Protein AF-A0A0L7KVG9-F1 (afdb_monomer_lite)

Radius of gyration: 21.79 Å; chains: 1; bounding box: 61×45×57 Å

Secondary structure (DSSP, 8-state):
-HHHHHHHHHHHHHHHHHHHHHHHHHHHHHHTTTEEEEEETTEEEEEE--HHHHHHHHHHT--THHHHHHHHHHHTT--S---S--------TTT-TT-HHHHHHHHHHHHHHHHHH-GGG-SHHHHTTSHHHHHHHHHHHHHHHHHHHHHHHHHHHHHHHHTSTT------HHHHHHHTBSSTTSBPHHHHHHHHHHHHHHHHHHHHHHHHHHHHHHTT-HHHHHHHHH-

pLDDT: mean 74.31, std 14.86, range [31.42, 96.31]

InterPro domains:
  IPR001128 Cytochrome P450 [PF00067] (85-231)
  IPR036396 Cytochrome P450 superfamily [G3DSA:1.10.630.10] (5-231)
  IPR036396 Cytochrome P450 superfamily [SSF48264] (31-231)
  IPR050196 Cytochrome P450 Monooxygenases [PTHR24291] (84-231)

Organism: Operophtera brumata (NCBI:txid104452)

Foldseek 3Di:
DVVVVVVVVVVVVVVVVLVVVLVVVQVVCVVVVQWDWDDDPHDIDIGGNDPVVVVVCVVPPPDVPLLCVLCCVQLPPADPDDDLFDQPQPPVCVVCVPDLLNVLLVLLVVLSVVCVSPVQCSPPVSVVVDPSVVSNVVSSVSNLVVLLVRLVVLLVVLVVVVVVPDDPDDQGPSNVLSVQADDPRHDDPSNSSSNVSSNCSVNPPVVVVVVVVVVVVCVVCVVVVVVVVVD

Sequence (231 aa):
MYNNLRLKSKLKKIFSDIMTSLQKFSYSAMENDGIVRGWLSHILYFVVVHPHDLEMVLKTCLEKDDLHRFIRRIIGNGGIFAPETAMGIKINAQGNPDSVFLKSMNRILNLVCERIFHLWLQPEWLFKLFPQSKEHDHCIKQMHDFTDDVIERKREEVNSEKLNLGSYKRNTFLDLLISLSGGEKGYNNEELREEVLTLVMAGTDTSAVAVGNTLKLLGKYPEIQDKVYQE

Structure (mmCIF, N/CA/C/O backbone):
data_AF-A0A0L7KVG9-F1
#
_entr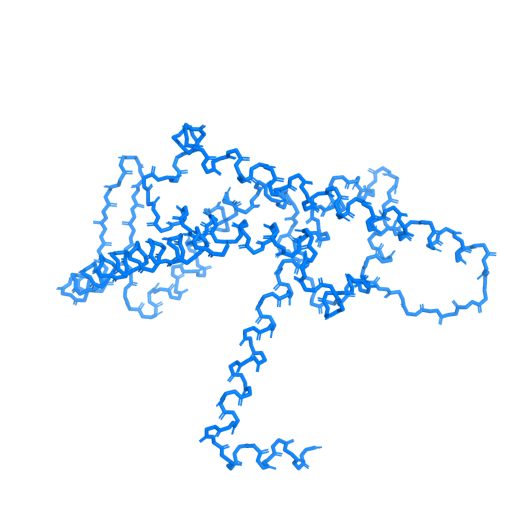y.id   AF-A0A0L7KVG9-F1
#
loop_
_atom_site.group_PDB
_atom_site.id
_atom_site.type_symbol
_atom_site.label_atom_id
_atom_site.label_alt_id
_atom_site.label_comp_id
_atom_site.label_asym_id
_atom_site.label_entity_id
_atom_site.label_seq_id
_atom_site.pdbx_PDB_ins_code
_atom_site.Cartn_x
_atom_site.Cartn_y
_atom_site.Cartn_z
_atom_site.occupancy
_atom_site.B_iso_or_equiv
_atom_site.auth_seq_id
_atom_site.auth_comp_id
_atom_site.auth_asym_id
_atom_site.auth_atom_id
_atom_site.pdbx_PDB_model_num
ATOM 1 N N . MET A 1 1 ? -0.261 25.728 -9.507 1.00 41.81 1 MET A N 1
ATOM 2 C CA . MET A 1 1 ? -0.281 24.822 -10.684 1.00 41.81 1 MET A CA 1
ATOM 3 C C . MET A 1 1 ? 1.114 24.574 -11.289 1.00 41.81 1 MET A C 1
ATOM 5 O O . MET A 1 1 ? 1.453 23.424 -11.532 1.00 41.81 1 MET A O 1
ATOM 9 N N .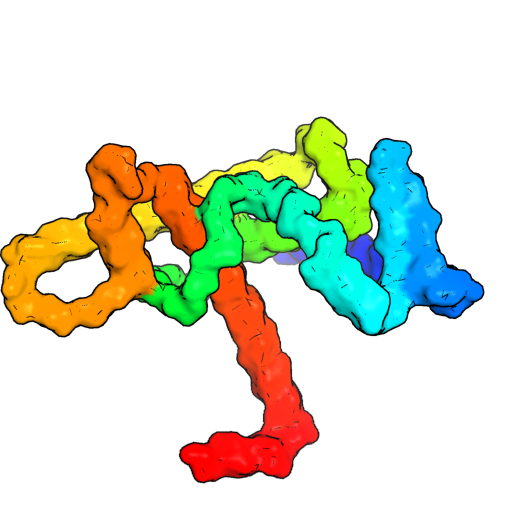 TYR A 1 2 ? 1.969 25.598 -11.444 1.00 31.42 2 TYR A N 1
ATOM 10 C CA . TYR A 1 2 ? 3.319 25.490 -12.042 1.00 31.42 2 TYR A CA 1
ATOM 11 C C . TYR A 1 2 ? 4.338 24.601 -11.288 1.00 31.42 2 TYR A C 1
ATOM 13 O O . TYR A 1 2 ? 5.094 23.861 -11.915 1.00 31.42 2 TYR A O 1
ATOM 21 N N . ASN A 1 3 ? 4.347 24.610 -9.949 1.00 33.31 3 ASN A N 1
ATOM 22 C CA . ASN A 1 3 ? 5.296 23.799 -9.163 1.00 33.31 3 ASN A CA 1
ATOM 23 C C . ASN A 1 3 ? 5.051 22.286 -9.290 1.00 33.31 3 ASN A C 1
ATOM 25 O O . ASN A 1 3 ? 6.000 21.505 -9.279 1.00 33.31 3 ASN A O 1
ATOM 29 N N . ASN A 1 4 ? 3.796 21.882 -9.499 1.00 35.88 4 ASN A N 1
ATOM 30 C CA . ASN A 1 4 ? 3.405 20.478 -9.630 1.00 35.88 4 ASN A CA 1
ATOM 31 C C . ASN A 1 4 ? 3.865 19.879 -10.977 1.00 35.88 4 ASN A C 1
ATOM 33 O O . ASN A 1 4 ? 4.292 18.730 -11.048 1.00 35.88 4 ASN A O 1
ATOM 37 N N . LEU A 1 5 ? 3.871 20.688 -12.044 1.00 36.25 5 LEU A N 1
ATOM 38 C CA . LEU A 1 5 ? 4.396 20.307 -13.363 1.00 36.25 5 LEU A CA 1
ATOM 39 C C . LEU A 1 5 ? 5.925 20.154 -13.363 1.00 36.25 5 LEU A C 1
ATOM 41 O O . LEU A 1 5 ? 6.458 19.253 -14.005 1.00 36.25 5 LEU A O 1
ATOM 45 N N . ARG A 1 6 ? 6.631 20.999 -12.602 1.00 37.28 6 ARG A N 1
ATOM 46 C CA . ARG A 1 6 ? 8.099 20.970 -12.485 1.00 37.28 6 ARG A CA 1
ATOM 47 C C . ARG A 1 6 ? 8.598 19.806 -11.621 1.00 37.28 6 ARG A C 1
ATOM 49 O O . ARG A 1 6 ? 9.638 19.227 -11.921 1.00 37.28 6 ARG A O 1
ATOM 56 N N . LEU A 1 7 ? 7.842 19.441 -10.584 1.00 41.12 7 LEU A N 1
ATOM 57 C CA . LEU A 1 7 ? 8.058 18.217 -9.805 1.00 41.12 7 LEU A CA 1
ATOM 58 C C . LEU A 1 7 ? 7.811 16.973 -10.661 1.00 41.12 7 LEU A C 1
ATOM 60 O O . LEU A 1 7 ? 8.693 16.125 -10.740 1.00 41.12 7 LEU A O 1
ATOM 64 N N . LYS A 1 8 ? 6.689 16.911 -11.394 1.00 42.00 8 LYS A N 1
ATOM 65 C CA . LYS A 1 8 ? 6.407 15.813 -12.335 1.00 42.00 8 LYS A CA 1
ATOM 66 C C . LYS A 1 8 ? 7.466 15.679 -13.436 1.00 42.00 8 LYS A C 1
ATOM 68 O O . LYS A 1 8 ? 7.788 14.557 -13.817 1.00 42.00 8 LYS A O 1
ATOM 73 N N . SER A 1 9 ? 8.030 16.781 -13.942 1.00 42.75 9 SER A N 1
ATOM 74 C CA . SER A 1 9 ? 9.085 16.718 -14.967 1.00 42.75 9 SER A CA 1
ATOM 75 C C . SER A 1 9 ? 10.439 16.278 -14.404 1.00 42.75 9 SER A C 1
ATOM 77 O O . SER A 1 9 ? 11.118 15.471 -15.036 1.00 42.75 9 SER A O 1
ATOM 79 N N . LYS A 1 10 ? 10.809 16.736 -13.198 1.00 49.97 10 LYS A N 1
ATOM 80 C CA . LYS A 1 10 ? 11.997 16.240 -12.484 1.00 49.97 10 LYS A CA 1
ATOM 81 C C . LYS A 1 10 ? 11.876 14.753 -12.161 1.00 49.97 10 LYS A C 1
ATOM 83 O O . LYS A 1 10 ? 12.821 14.018 -12.411 1.00 49.97 10 LYS A O 1
ATOM 88 N N . LEU A 1 11 ? 10.709 14.317 -11.691 1.00 46.69 11 LEU A N 1
ATOM 89 C CA . LEU A 1 11 ? 10.394 12.909 -11.453 1.00 46.69 11 LEU A CA 1
ATOM 90 C C . LEU A 1 11 ? 10.508 12.084 -12.731 1.00 46.69 11 LEU A C 1
ATOM 92 O O . LEU A 1 11 ? 11.229 11.097 -12.738 1.00 46.69 11 LEU A O 1
ATOM 96 N N . LYS A 1 12 ? 9.891 12.518 -13.838 1.00 53.19 12 LYS A N 1
ATOM 97 C CA . LYS A 1 12 ? 10.042 11.840 -15.136 1.00 53.19 12 LYS A CA 1
ATOM 98 C C . LYS A 1 12 ? 11.502 11.701 -15.556 1.00 53.19 12 LYS A C 1
ATOM 100 O O . LYS A 1 12 ? 11.876 10.663 -16.090 1.00 53.19 12 LYS A O 1
ATOM 105 N N . LYS A 1 13 ? 12.316 12.730 -15.317 1.00 58.72 13 LYS A N 1
ATOM 106 C CA . LYS A 1 13 ? 13.743 12.700 -15.641 1.00 58.72 13 LYS A CA 1
ATOM 107 C C . LYS A 1 13 ? 14.499 11.702 -14.760 1.00 58.72 13 LYS A C 1
ATOM 109 O O . LYS A 1 13 ? 15.198 10.859 -15.297 1.00 58.72 13 LYS A O 1
ATOM 114 N N . ILE A 1 14 ? 14.269 11.722 -13.447 1.00 60.66 14 ILE A N 1
ATOM 115 C CA . ILE A 1 14 ? 14.849 10.751 -12.505 1.00 60.66 14 ILE A CA 1
ATOM 116 C C . ILE A 1 14 ? 14.442 9.321 -12.877 1.00 60.66 14 ILE A C 1
ATOM 118 O O . ILE A 1 14 ? 15.301 8.455 -12.987 1.00 60.66 14 ILE A O 1
ATOM 122 N N . PHE A 1 15 ? 13.158 9.077 -13.149 1.00 55.59 15 PHE A N 1
ATOM 123 C CA . PHE A 1 15 ? 12.669 7.775 -13.607 1.00 55.59 15 PHE A CA 1
ATOM 124 C C . PHE A 1 15 ? 13.328 7.339 -14.918 1.00 55.59 15 PHE A C 1
ATOM 126 O O . PHE A 1 15 ? 13.701 6.179 -15.052 1.00 55.59 15 PHE A O 1
ATOM 133 N N . SER A 1 16 ? 13.506 8.257 -15.871 1.00 62.38 16 SER A N 1
ATOM 134 C CA . SER A 1 16 ? 14.214 7.984 -17.125 1.00 62.38 16 SER A CA 1
ATOM 135 C C . SER A 1 16 ? 15.676 7.610 -16.878 1.00 62.38 16 SER A C 1
ATOM 137 O O . SER A 1 16 ? 16.179 6.670 -17.490 1.00 62.38 16 SER A O 1
ATOM 139 N N . ASP A 1 17 ? 16.353 8.307 -15.967 1.00 69.69 17 ASP A N 1
ATOM 140 C CA . ASP A 1 17 ? 17.759 8.068 -15.635 1.00 69.69 17 ASP A CA 1
ATOM 141 C C . ASP A 1 17 ? 17.940 6.732 -14.889 1.00 69.69 17 ASP A C 1
ATOM 143 O O . ASP A 1 17 ? 18.858 5.964 -15.195 1.00 69.69 17 ASP A O 1
ATOM 147 N N . ILE A 1 18 ? 17.023 6.400 -13.971 1.00 67.31 18 ILE A N 1
ATOM 148 C CA . ILE A 1 18 ? 16.953 5.088 -13.308 1.00 67.31 18 ILE A CA 1
ATOM 149 C C . ILE A 1 18 ? 16.702 3.994 -14.341 1.00 67.31 18 ILE A C 1
ATOM 151 O O . ILE A 1 18 ? 17.434 3.013 -14.366 1.00 67.31 18 ILE A O 1
ATOM 155 N N . MET A 1 19 ? 15.714 4.163 -15.221 1.00 67.06 19 MET A N 1
ATOM 156 C CA . MET A 1 19 ? 15.363 3.152 -16.218 1.00 67.06 19 MET A CA 1
ATOM 157 C C . MET A 1 19 ? 16.502 2.914 -17.208 1.00 67.06 19 MET A C 1
ATOM 159 O O . MET A 1 19 ? 16.797 1.775 -17.553 1.00 67.06 19 MET A O 1
ATOM 163 N N . THR A 1 20 ? 17.206 3.975 -17.602 1.00 74.44 20 THR A N 1
ATOM 164 C CA . THR A 1 20 ? 18.401 3.871 -18.449 1.00 74.44 20 THR A CA 1
ATOM 165 C C . THR A 1 20 ? 19.526 3.131 -17.721 1.00 74.44 20 THR A C 1
ATOM 167 O O . THR A 1 20 ? 20.243 2.334 -18.322 1.00 74.44 20 THR A O 1
ATOM 170 N N . SER A 1 21 ? 19.684 3.366 -16.416 1.00 69.88 21 SER A N 1
ATOM 171 C CA . SER A 1 21 ? 20.675 2.668 -15.591 1.00 69.88 21 SER A CA 1
ATOM 172 C C . SER A 1 21 ? 20.320 1.189 -15.416 1.00 69.88 21 SER A C 1
ATOM 174 O O . SER A 1 21 ? 21.175 0.332 -15.621 1.00 69.88 21 SER A O 1
ATOM 176 N N . LEU A 1 22 ? 19.053 0.877 -15.133 1.00 70.38 22 LEU A N 1
ATOM 177 C CA . LEU A 1 22 ? 18.534 -0.491 -15.064 1.00 70.38 22 LEU A CA 1
ATOM 178 C C . LEU A 1 22 ? 18.685 -1.219 -16.400 1.00 70.38 22 LEU A C 1
ATOM 180 O O . LEU A 1 22 ? 19.106 -2.368 -16.407 1.00 70.38 22 LEU A O 1
ATOM 184 N N . GLN A 1 23 ? 18.428 -0.552 -17.528 1.00 77.69 23 GLN A N 1
ATOM 185 C CA . GLN A 1 23 ? 18.675 -1.114 -18.857 1.00 77.69 23 GLN A CA 1
ATOM 186 C C . GLN A 1 23 ?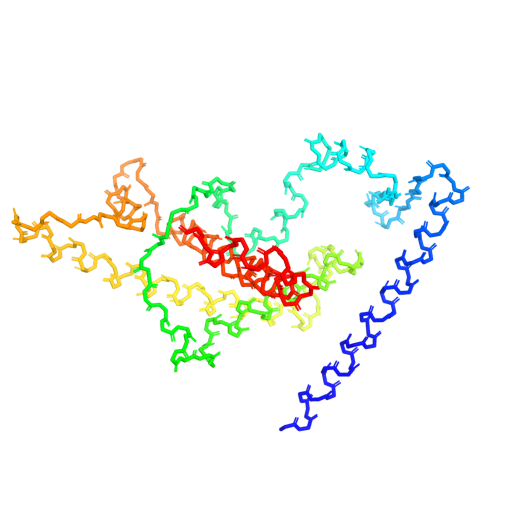 20.151 -1.454 -19.062 1.00 77.69 23 GLN A C 1
ATOM 188 O O . GLN A 1 23 ? 20.456 -2.539 -19.540 1.00 77.69 23 GLN A O 1
ATOM 193 N N . LYS A 1 24 ? 21.078 -0.577 -18.661 1.00 78.81 24 LYS A N 1
ATOM 194 C CA . LYS A 1 24 ? 22.519 -0.866 -18.744 1.00 78.81 24 LYS A CA 1
ATOM 195 C C . LYS A 1 24 ? 22.913 -2.072 -17.892 1.00 78.81 24 LYS A C 1
ATOM 197 O O . LYS A 1 24 ? 23.644 -2.931 -18.375 1.00 78.81 24 LYS A O 1
ATOM 202 N N . PHE A 1 25 ? 22.408 -2.163 -16.661 1.00 77.56 25 PHE A N 1
ATOM 203 C CA . PHE A 1 25 ? 22.637 -3.331 -15.808 1.00 77.56 25 PHE A CA 1
ATOM 204 C C . PHE A 1 25 ? 22.007 -4.602 -16.388 1.00 77.56 25 PHE A C 1
ATOM 206 O O . PHE A 1 25 ? 22.634 -5.653 -16.349 1.00 77.56 25 PHE A O 1
ATOM 213 N N . SER A 1 26 ? 20.816 -4.500 -16.981 1.00 73.06 26 SER A N 1
ATOM 214 C CA . SER A 1 26 ? 20.139 -5.607 -17.660 1.00 73.06 26 SER A CA 1
ATOM 215 C C . SER A 1 26 ? 20.942 -6.106 -18.857 1.00 73.06 26 SER A C 1
ATOM 217 O O . SER A 1 26 ? 21.144 -7.307 -18.973 1.00 73.06 26 SER A O 1
ATOM 219 N N . TYR A 1 27 ? 21.428 -5.219 -19.729 1.00 81.50 27 TYR A N 1
ATOM 220 C CA . TYR A 1 27 ? 22.255 -5.618 -20.872 1.00 81.50 27 TYR A CA 1
ATOM 221 C C . TYR A 1 27 ? 23.572 -6.247 -20.418 1.00 81.50 27 TYR A C 1
ATOM 223 O O . TYR A 1 27 ? 23.942 -7.306 -20.911 1.00 81.50 27 TYR A O 1
ATOM 231 N N . SER A 1 28 ? 24.220 -5.664 -19.407 1.00 79.75 28 SER A N 1
ATOM 232 C CA . SER A 1 28 ? 25.421 -6.249 -18.810 1.00 79.75 28 SER A CA 1
ATOM 233 C C . SER A 1 28 ? 25.150 -7.630 -18.201 1.00 79.75 28 SER A C 1
ATOM 235 O O . SER A 1 28 ? 25.984 -8.520 -18.325 1.00 79.75 28 SER A O 1
ATOM 237 N N . ALA A 1 29 ? 23.984 -7.850 -17.591 1.00 80.31 29 ALA A N 1
ATOM 238 C CA . ALA A 1 29 ? 23.595 -9.161 -17.080 1.00 80.31 29 ALA A CA 1
ATOM 239 C C . ALA A 1 29 ? 23.272 -10.162 -18.191 1.00 80.31 29 ALA A C 1
ATOM 241 O O . ALA A 1 29 ? 23.667 -11.316 -18.084 1.00 80.31 29 ALA A O 1
ATOM 242 N N . MET A 1 30 ? 22.651 -9.732 -19.291 1.00 80.44 30 MET A N 1
ATOM 243 C CA . MET A 1 30 ? 22.450 -10.582 -20.471 1.00 80.44 30 MET A CA 1
ATOM 244 C C . MET A 1 30 ? 23.773 -11.022 -21.112 1.00 80.44 30 MET A C 1
ATOM 246 O O . MET A 1 30 ? 23.847 -12.126 -21.637 1.00 80.44 30 MET A O 1
ATOM 250 N N . GLU A 1 31 ? 24.812 -10.186 -21.053 1.00 83.31 31 GLU A N 1
ATOM 251 C CA . GLU A 1 31 ? 26.161 -10.529 -21.525 1.00 83.31 31 GLU A CA 1
ATOM 252 C C . GLU A 1 31 ? 26.919 -11.477 -20.574 1.00 83.31 31 GLU A C 1
ATOM 254 O O . GLU A 1 31 ? 27.884 -12.109 -20.995 1.00 83.31 31 GLU A O 1
ATOM 259 N N . ASN A 1 32 ? 26.493 -11.595 -19.309 1.00 78.81 32 ASN A N 1
ATOM 260 C CA . ASN A 1 32 ? 27.147 -12.393 -18.265 1.00 78.81 32 ASN A CA 1
ATOM 261 C C . ASN A 1 32 ? 26.205 -13.485 -17.717 1.00 78.81 32 ASN A C 1
ATOM 263 O O . ASN A 1 32 ? 25.809 -13.434 -16.553 1.00 78.81 32 ASN A O 1
ATOM 267 N N . ASP A 1 33 ? 25.814 -14.447 -18.562 1.00 81.25 33 ASP A N 1
ATOM 268 C CA . ASP A 1 33 ? 24.986 -15.622 -18.202 1.00 81.25 33 ASP A CA 1
ATOM 269 C C . ASP A 1 33 ? 23.687 -15.295 -17.424 1.00 81.25 33 ASP A C 1
ATOM 271 O O . ASP A 1 33 ? 23.161 -16.102 -16.660 1.00 81.25 33 ASP A O 1
ATOM 275 N N . GLY A 1 34 ? 23.154 -14.084 -17.605 1.00 80.12 34 GLY A N 1
ATOM 276 C CA . GLY A 1 34 ? 21.886 -13.638 -17.034 1.00 80.12 34 GLY A CA 1
ATOM 277 C C . GLY A 1 34 ? 21.923 -13.185 -15.576 1.00 80.12 34 GLY A C 1
ATOM 278 O O . GLY A 1 34 ? 20.860 -12.828 -15.057 1.00 80.12 34 GLY A O 1
ATOM 279 N N . ILE A 1 35 ? 23.094 -13.150 -14.920 1.00 82.12 35 ILE A N 1
ATOM 280 C CA . ILE A 1 35 ? 23.242 -12.704 -13.524 1.00 82.12 35 ILE A CA 1
ATOM 281 C C . ILE A 1 35 ? 24.456 -11.784 -13.358 1.00 82.12 35 ILE A C 1
ATOM 283 O O . ILE A 1 35 ? 25.597 -12.166 -13.597 1.00 82.12 35 ILE A O 1
ATOM 287 N N . VAL A 1 36 ? 24.232 -10.582 -12.823 1.00 83.81 36 VAL A N 1
ATOM 288 C CA . VAL A 1 36 ? 25.303 -9.662 -12.400 1.00 83.81 36 VAL A CA 1
ATOM 289 C C . VAL A 1 36 ? 25.180 -9.368 -10.917 1.00 83.81 36 VAL A C 1
ATOM 291 O O . VAL A 1 36 ? 24.083 -9.177 -10.403 1.00 83.81 36 VAL A O 1
ATOM 294 N N . ARG A 1 37 ? 26.316 -9.299 -10.219 1.00 83.69 37 ARG A N 1
ATOM 295 C CA . ARG A 1 37 ? 26.374 -8.926 -8.802 1.00 83.69 37 ARG A CA 1
ATOM 296 C C . ARG A 1 37 ? 27.167 -7.642 -8.594 1.00 83.69 37 ARG A C 1
ATOM 298 O O . ARG A 1 37 ? 28.188 -7.432 -9.246 1.00 83.69 37 ARG A O 1
ATOM 305 N N . GLY A 1 38 ? 26.732 -6.813 -7.656 1.00 78.81 38 GLY A N 1
ATOM 306 C CA . GLY A 1 38 ? 27.384 -5.555 -7.309 1.00 78.81 38 GLY A CA 1
ATOM 307 C C . GLY A 1 38 ? 27.261 -5.256 -5.822 1.00 78.81 38 GLY A C 1
ATOM 308 O O . GLY A 1 38 ? 26.230 -5.514 -5.211 1.00 78.81 38 GLY A O 1
ATOM 309 N N . TRP A 1 39 ? 28.313 -4.703 -5.231 1.00 70.50 39 TRP A N 1
ATOM 310 C CA . TRP A 1 39 ? 28.288 -4.253 -3.842 1.00 70.50 39 TRP A CA 1
ATOM 311 C C . TRP A 1 39 ? 27.926 -2.774 -3.784 1.00 70.50 39 TRP A C 1
ATOM 313 O O . TRP A 1 39 ? 28.551 -1.960 -4.466 1.00 70.50 39 TRP A O 1
ATOM 323 N N . LEU A 1 40 ? 26.972 -2.411 -2.926 1.00 61.53 40 LEU A N 1
ATOM 324 C CA . LEU A 1 40 ? 26.823 -1.033 -2.475 1.00 61.53 40 LEU A CA 1
ATOM 325 C C . LEU A 1 40 ? 26.969 -0.971 -0.954 1.00 61.53 40 LEU A C 1
ATOM 327 O O . LEU A 1 40 ? 26.127 -1.461 -0.202 1.00 61.53 40 LEU A O 1
ATOM 331 N N . SER A 1 41 ? 28.047 -0.319 -0.509 1.00 70.94 41 SER A N 1
ATOM 332 C CA . SER A 1 41 ? 28.481 -0.297 0.891 1.00 70.94 41 SER A CA 1
ATOM 333 C C . SER A 1 41 ? 28.688 -1.722 1.426 1.00 70.94 41 SER A C 1
ATOM 335 O O . SER A 1 41 ? 29.668 -2.362 1.066 1.00 70.94 41 SER A O 1
ATOM 337 N N . HIS A 1 42 ? 27.775 -2.216 2.256 1.00 75.31 42 HIS A N 1
ATOM 338 C CA . HIS A 1 42 ? 27.825 -3.525 2.909 1.00 75.31 42 HIS A CA 1
ATOM 339 C C . HIS A 1 42 ? 26.747 -4.483 2.384 1.00 75.31 42 HIS A C 1
ATOM 341 O O . HIS A 1 42 ? 26.635 -5.601 2.877 1.00 75.31 42 HIS A O 1
ATOM 347 N N . ILE A 1 43 ? 25.943 -4.045 1.409 1.00 64.31 43 ILE A N 1
ATOM 348 C CA . ILE A 1 43 ? 24.834 -4.819 0.852 1.00 64.31 43 ILE A CA 1
ATOM 349 C C . ILE A 1 43 ? 25.237 -5.308 -0.540 1.00 64.31 43 ILE A C 1
ATOM 351 O O . ILE A 1 43 ? 25.677 -4.524 -1.389 1.00 64.31 43 ILE A O 1
ATOM 355 N N . LEU A 1 44 ? 25.102 -6.614 -0.754 1.00 75.75 44 LEU A N 1
ATOM 356 C CA . LEU A 1 44 ? 25.325 -7.269 -2.035 1.00 75.75 44 LEU A CA 1
ATOM 357 C C . LEU A 1 44 ? 24.014 -7.300 -2.821 1.00 75.75 44 LEU A C 1
ATOM 359 O O . LEU A 1 44 ? 23.015 -7.827 -2.343 1.00 75.75 44 LEU A O 1
ATOM 363 N N . TYR A 1 45 ? 24.037 -6.768 -4.036 1.00 75.50 45 TYR A N 1
ATOM 364 C CA . TYR A 1 45 ? 22.907 -6.765 -4.954 1.00 75.50 45 TYR A CA 1
ATOM 365 C C . TYR A 1 45 ? 23.151 -7.729 -6.101 1.00 75.50 45 TYR A C 1
ATOM 367 O O . TYR A 1 45 ? 24.263 -7.810 -6.626 1.00 75.50 45 TYR A O 1
ATOM 375 N N . PHE A 1 46 ? 22.084 -8.405 -6.517 1.00 79.25 46 PHE A N 1
ATOM 376 C CA . PHE A 1 46 ? 22.050 -9.251 -7.700 1.00 79.25 46 PHE A CA 1
ATOM 377 C C . PHE A 1 46 ? 21.029 -8.694 -8.691 1.00 79.25 46 PHE A C 1
ATOM 379 O O . PHE A 1 46 ? 19.923 -8.313 -8.315 1.00 79.25 46 PHE A O 1
ATOM 386 N N . VAL A 1 47 ? 21.408 -8.654 -9.961 1.00 79.31 47 VAL A N 1
ATOM 387 C CA . VAL A 1 47 ? 20.534 -8.373 -11.096 1.00 79.31 47 VAL A CA 1
ATOM 388 C C . VAL A 1 47 ? 20.389 -9.683 -11.850 1.00 79.31 47 VAL A C 1
ATOM 390 O O . VAL A 1 47 ? 21.375 -10.190 -12.377 1.00 79.31 47 VAL A O 1
ATOM 393 N N . VAL A 1 48 ? 19.175 -10.227 -11.870 1.00 82.00 48 VAL A N 1
ATOM 394 C CA . VAL A 1 48 ? 18.836 -11.487 -12.541 1.00 82.00 48 VAL A CA 1
ATOM 395 C C . VAL A 1 48 ? 17.897 -11.169 -13.697 1.00 82.00 48 VAL A C 1
ATOM 397 O O . VAL A 1 48 ? 16.879 -10.507 -13.496 1.00 82.00 48 VAL A O 1
ATOM 400 N N . VAL A 1 49 ? 18.248 -11.607 -14.905 1.00 82.06 49 VAL A N 1
ATOM 401 C CA . VAL A 1 49 ? 17.474 -11.327 -16.129 1.00 82.06 49 VAL A CA 1
ATOM 402 C C . VAL A 1 49 ? 16.705 -12.554 -16.607 1.00 82.06 49 VAL A C 1
ATOM 404 O O . VAL A 1 49 ? 15.642 -12.417 -17.215 1.00 82.06 49 VAL A O 1
ATOM 407 N N . HIS A 1 50 ? 17.204 -13.760 -16.326 1.00 83.69 50 HIS A N 1
ATOM 408 C CA . HIS A 1 50 ? 16.510 -14.978 -16.720 1.00 83.69 50 HIS A CA 1
ATOM 409 C C . HIS A 1 50 ? 15.236 -15.177 -15.888 1.00 83.69 50 HIS A C 1
ATOM 411 O O . HIS A 1 50 ? 15.296 -15.176 -14.658 1.00 83.69 50 HIS A O 1
ATOM 417 N N . PRO A 1 51 ? 14.072 -15.371 -16.536 1.00 79.69 51 PRO A N 1
ATOM 418 C CA . PRO A 1 51 ? 12.789 -15.418 -15.841 1.00 79.69 51 PRO A CA 1
ATOM 419 C C . PRO A 1 51 ? 12.676 -16.613 -14.888 1.00 79.69 51 PRO A C 1
ATOM 421 O O . PRO A 1 51 ? 12.086 -16.474 -13.823 1.00 79.69 51 PRO A O 1
ATOM 424 N N . HIS A 1 52 ? 13.278 -17.756 -15.233 1.00 81.50 52 HIS A N 1
ATOM 425 C CA . HIS A 1 52 ? 13.275 -18.954 -14.391 1.00 81.50 52 HIS A CA 1
ATOM 426 C C . HIS A 1 52 ? 14.102 -18.761 -13.108 1.00 81.50 52 HIS A C 1
ATOM 428 O O . HIS A 1 52 ? 13.658 -19.114 -12.016 1.00 81.50 52 HIS A O 1
ATOM 434 N N . ASP A 1 53 ? 15.280 -18.144 -13.224 1.00 82.31 53 ASP A N 1
ATOM 435 C CA . ASP A 1 53 ? 16.149 -17.860 -12.078 1.00 82.31 53 ASP A CA 1
ATOM 436 C C . ASP A 1 53 ? 15.552 -16.762 -11.200 1.00 82.31 53 ASP A C 1
ATOM 438 O O . ASP A 1 53 ? 15.572 -16.859 -9.975 1.00 82.31 53 ASP A O 1
ATOM 442 N N . LEU A 1 54 ? 14.947 -15.745 -11.822 1.00 77.81 54 LEU A N 1
ATOM 443 C CA . LEU A 1 54 ? 14.220 -14.698 -11.118 1.00 77.81 54 LEU A CA 1
ATOM 444 C C . LEU A 1 54 ? 13.037 -15.282 -10.337 1.00 77.81 54 LEU A C 1
ATOM 446 O O . LEU A 1 54 ? 12.859 -14.947 -9.170 1.00 77.81 54 LEU A O 1
ATOM 450 N N . GLU A 1 55 ? 12.250 -16.174 -10.944 1.00 74.06 55 GLU A N 1
ATOM 451 C CA . GLU A 1 55 ? 11.138 -16.853 -10.273 1.00 74.06 55 GLU A CA 1
ATOM 452 C C . GLU A 1 55 ? 11.622 -17.707 -9.094 1.00 74.06 55 GLU A C 1
ATOM 454 O O . GLU A 1 55 ? 11.030 -17.649 -8.014 1.00 74.06 55 GLU A O 1
ATOM 459 N N . MET A 1 56 ? 12.719 -18.453 -9.266 1.00 78.44 56 MET A N 1
ATOM 460 C CA . MET A 1 56 ? 13.326 -19.237 -8.191 1.00 78.44 56 MET A CA 1
ATOM 461 C C . MET A 1 56 ? 13.769 -18.331 -7.039 1.00 78.44 56 MET A C 1
ATOM 463 O O . MET A 1 56 ? 13.332 -18.535 -5.906 1.00 78.44 56 MET A O 1
ATOM 467 N N . VAL A 1 57 ? 14.559 -17.291 -7.321 1.00 74.75 57 VAL A N 1
ATOM 468 C CA . VAL A 1 57 ? 15.048 -16.327 -6.322 1.00 74.75 57 VAL A CA 1
ATOM 469 C C . VAL A 1 57 ? 13.885 -15.642 -5.608 1.00 74.75 57 VAL A C 1
ATOM 471 O O . VAL A 1 57 ? 13.887 -15.579 -4.382 1.00 74.75 57 VAL A O 1
ATOM 474 N N . LEU A 1 58 ? 12.861 -15.191 -6.336 1.00 66.94 58 LEU A N 1
ATOM 475 C CA . LEU A 1 58 ? 11.679 -14.551 -5.752 1.00 66.94 58 LEU A CA 1
ATOM 476 C C . LEU A 1 58 ? 10.898 -15.483 -4.820 1.00 66.94 58 LEU A C 1
ATOM 478 O O . LEU A 1 58 ? 10.357 -15.019 -3.821 1.00 66.94 58 LEU A O 1
ATOM 482 N N . LYS A 1 59 ? 10.836 -16.784 -5.126 1.00 66.06 59 LYS A N 1
ATOM 483 C CA . LYS A 1 59 ? 10.100 -17.768 -4.317 1.00 66.06 59 LYS A CA 1
ATOM 484 C C . LYS A 1 59 ? 10.904 -18.346 -3.153 1.00 66.06 59 LYS A C 1
ATOM 486 O O . LYS A 1 59 ? 10.294 -18.753 -2.169 1.00 66.06 59 LYS A O 1
ATOM 491 N N . THR A 1 60 ? 12.232 -18.430 -3.265 1.00 64.88 60 THR A N 1
ATOM 492 C CA . THR A 1 60 ? 13.085 -19.130 -2.279 1.00 64.88 60 THR A CA 1
ATOM 493 C C . THR A 1 60 ? 14.064 -18.246 -1.518 1.00 64.88 60 THR A C 1
ATOM 495 O O . THR A 1 60 ? 14.418 -18.603 -0.399 1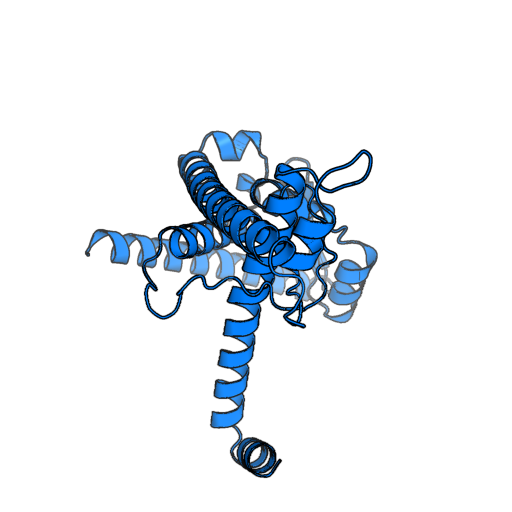.00 64.88 60 THR A O 1
ATOM 498 N N . CYS A 1 61 ? 14.509 -17.121 -2.083 1.00 58.50 61 CYS A N 1
ATOM 499 C CA . CYS A 1 61 ? 15.601 -16.316 -1.520 1.00 58.50 61 CYS A CA 1
ATOM 500 C C . CYS A 1 61 ? 15.210 -14.875 -1.192 1.00 58.50 61 CYS A C 1
ATOM 502 O O . CYS A 1 61 ? 15.839 -14.264 -0.333 1.00 58.50 61 CYS A O 1
ATOM 504 N N . LEU A 1 62 ? 14.198 -14.316 -1.861 1.00 56.03 62 LEU A N 1
ATOM 505 C CA . LEU A 1 62 ? 13.634 -13.026 -1.486 1.00 56.03 62 LEU A CA 1
ATOM 506 C C . LEU A 1 62 ? 12.758 -13.251 -0.252 1.00 56.03 62 LEU A C 1
ATOM 508 O O . LEU A 1 62 ? 11.536 -13.376 -0.330 1.00 56.03 62 LEU A O 1
ATOM 512 N N . GLU A 1 63 ? 13.406 -13.371 0.905 1.00 53.50 63 GLU A N 1
ATOM 513 C CA . GLU A 1 63 ? 12.705 -13.273 2.175 1.00 53.50 63 GLU A CA 1
ATOM 514 C C . GLU A 1 63 ? 11.865 -11.994 2.151 1.00 53.50 63 GLU A C 1
ATOM 516 O O . GLU A 1 63 ? 12.308 -10.937 1.685 1.00 53.50 63 GLU A O 1
ATOM 521 N N . LYS A 1 64 ? 10.628 -12.096 2.656 1.00 54.19 64 LYS A N 1
ATOM 522 C CA . LYS A 1 64 ? 9.699 -10.964 2.806 1.00 54.19 64 LYS A CA 1
ATOM 523 C C . LYS A 1 64 ? 10.405 -9.738 3.406 1.00 54.19 64 LYS A C 1
ATOM 525 O O . LYS A 1 64 ? 10.023 -8.618 3.093 1.00 54.19 64 LYS A O 1
ATOM 530 N N . ASP A 1 65 ? 11.451 -9.957 4.196 1.00 58.38 65 ASP A N 1
ATOM 531 C CA . ASP A 1 65 ? 12.233 -9.013 4.984 1.00 58.38 65 ASP A CA 1
ATOM 532 C C . ASP A 1 65 ? 12.729 -7.745 4.284 1.00 58.38 65 ASP A C 1
ATOM 534 O O . ASP A 1 65 ? 12.642 -6.691 4.909 1.00 58.38 65 ASP A O 1
ATOM 538 N N . ASP A 1 66 ? 13.213 -7.760 3.037 1.00 60.94 66 ASP A N 1
ATOM 539 C CA . ASP A 1 66 ? 13.753 -6.522 2.437 1.00 60.94 66 ASP A CA 1
ATOM 540 C C . ASP A 1 66 ? 12.646 -5.571 1.959 1.00 60.94 66 ASP A C 1
ATOM 542 O O . ASP A 1 66 ? 12.680 -4.380 2.272 1.00 60.94 66 ASP A O 1
ATOM 546 N N . LEU A 1 67 ? 11.611 -6.078 1.278 1.00 61.31 67 LEU A N 1
ATOM 547 C CA . LEU A 1 67 ? 10.430 -5.272 0.942 1.00 61.31 67 LEU A CA 1
ATOM 548 C C . LEU A 1 67 ? 9.647 -4.912 2.210 1.00 61.31 67 LEU A C 1
ATOM 550 O O . LEU A 1 67 ? 9.241 -3.762 2.395 1.00 61.31 67 LEU A O 1
ATOM 554 N N . HIS A 1 68 ? 9.493 -5.879 3.115 1.00 66.25 68 HIS A N 1
ATOM 555 C CA . HIS A 1 68 ? 8.873 -5.673 4.413 1.00 66.25 68 HIS A CA 1
ATOM 556 C C . HIS A 1 68 ? 9.627 -4.608 5.207 1.00 66.25 68 HIS A C 1
ATOM 558 O O . HIS A 1 68 ? 8.980 -3.771 5.808 1.00 66.25 68 HIS A O 1
ATOM 564 N N . ARG A 1 69 ? 10.961 -4.500 5.137 1.00 71.38 69 ARG A N 1
ATOM 565 C CA . ARG A 1 69 ? 11.718 -3.421 5.802 1.00 71.38 69 ARG A CA 1
ATOM 566 C C . ARG A 1 69 ? 11.262 -2.029 5.363 1.00 71.38 69 ARG A C 1
ATOM 568 O O . ARG A 1 69 ? 11.189 -1.132 6.203 1.00 71.38 69 ARG A O 1
ATOM 575 N N . PHE A 1 70 ? 10.950 -1.840 4.081 1.00 72.38 70 PHE A N 1
ATOM 576 C CA . PHE A 1 70 ? 10.475 -0.553 3.566 1.00 72.38 70 PHE A CA 1
ATOM 577 C C . PHE A 1 70 ? 9.008 -0.288 3.912 1.00 72.38 70 PHE A C 1
ATOM 579 O O . PHE A 1 70 ? 8.655 0.847 4.230 1.00 72.38 70 PHE A O 1
ATOM 586 N N . ILE A 1 71 ? 8.166 -1.323 3.890 1.00 73.44 71 ILE A N 1
ATOM 587 C CA . ILE A 1 71 ? 6.720 -1.188 4.120 1.00 73.44 71 ILE A CA 1
ATOM 588 C C . ILE A 1 71 ? 6.374 -1.230 5.622 1.00 73.44 71 ILE A C 1
ATOM 590 O O . ILE A 1 71 ? 5.415 -0.589 6.040 1.00 73.44 71 ILE A O 1
ATOM 594 N N . ARG A 1 72 ? 7.204 -1.853 6.468 1.00 77.19 72 ARG A N 1
ATOM 595 C CA . ARG A 1 72 ? 7.045 -1.993 7.931 1.00 77.19 72 ARG A CA 1
ATOM 596 C C . ARG A 1 72 ? 6.901 -0.663 8.654 1.00 77.19 72 ARG A C 1
ATOM 598 O O . ARG A 1 72 ? 6.284 -0.596 9.703 1.00 77.19 72 ARG A O 1
ATOM 605 N N . ARG A 1 73 ? 7.439 0.432 8.120 1.00 76.88 73 ARG A N 1
ATOM 606 C CA . ARG A 1 73 ? 7.181 1.755 8.711 1.00 76.88 73 ARG A CA 1
ATOM 607 C C . ARG A 1 73 ? 5.738 2.219 8.562 1.00 76.88 73 ARG A C 1
ATOM 609 O O . ARG A 1 73 ? 5.283 3.029 9.357 1.00 76.88 73 ARG A O 1
ATOM 616 N N . ILE A 1 74 ? 5.066 1.745 7.524 1.00 77.75 74 ILE A N 1
ATOM 617 C CA . ILE A 1 74 ? 3.698 2.111 7.180 1.00 77.75 74 ILE A CA 1
ATOM 618 C C . ILE A 1 74 ? 2.742 1.154 7.893 1.00 77.75 74 ILE A C 1
ATOM 620 O O . ILE A 1 74 ? 1.860 1.613 8.611 1.00 77.75 74 ILE A O 1
ATOM 624 N N . ILE A 1 75 ? 2.962 -0.155 7.728 1.00 75.06 75 ILE A N 1
ATOM 625 C CA . ILE A 1 75 ? 2.064 -1.226 8.198 1.00 75.06 75 ILE A CA 1
ATOM 626 C C . ILE A 1 75 ? 2.522 -1.937 9.471 1.00 75.06 75 ILE A C 1
ATOM 628 O O . ILE A 1 75 ? 1.890 -2.902 9.871 1.00 75.06 75 ILE A O 1
ATOM 632 N N . GLY A 1 76 ? 3.636 -1.523 10.072 1.00 73.62 76 GLY A N 1
ATOM 633 C CA . GLY A 1 76 ? 4.193 -2.176 11.254 1.00 73.62 76 GLY A CA 1
ATOM 634 C C . GLY A 1 76 ? 4.485 -3.664 11.063 1.00 73.62 76 GLY A C 1
ATOM 635 O O . GLY A 1 76 ? 5.093 -4.047 10.063 1.00 73.62 76 GLY A O 1
ATOM 636 N N . ASN A 1 77 ? 4.122 -4.484 12.051 1.00 67.25 77 ASN A N 1
ATOM 637 C CA . ASN A 1 77 ? 4.314 -5.939 12.027 1.00 67.25 77 ASN A CA 1
ATOM 638 C C . ASN A 1 77 ? 3.062 -6.699 11.559 1.00 67.25 77 ASN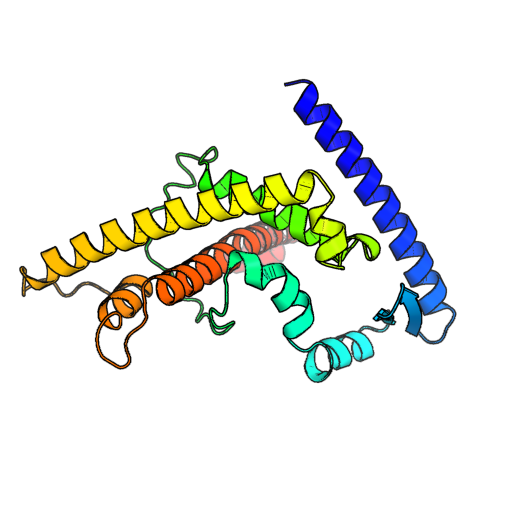 A C 1
ATOM 640 O O . ASN A 1 77 ? 3.050 -7.929 11.660 1.00 67.25 77 ASN A O 1
ATOM 644 N N . GLY A 1 78 ? 2.040 -5.991 11.065 1.00 56.66 78 GLY A N 1
ATOM 645 C CA . GLY A 1 78 ? 0.848 -6.580 10.460 1.00 56.66 78 GLY A CA 1
ATOM 646 C C . GLY A 1 78 ? 1.211 -7.694 9.475 1.00 56.66 78 GLY A C 1
ATOM 647 O O . GLY A 1 78 ? 2.112 -7.560 8.639 1.00 56.66 78 GLY A O 1
ATOM 648 N N . GLY A 1 79 ? 0.554 -8.840 9.614 1.00 53.81 79 GLY A N 1
ATOM 649 C CA . GLY A 1 79 ? 0.861 -10.034 8.849 1.00 53.81 79 GLY A CA 1
ATOM 650 C C . GLY A 1 79 ? 0.587 -9.828 7.360 1.00 53.81 79 GLY A C 1
ATOM 651 O O . GLY A 1 79 ? -0.495 -9.423 6.955 1.00 53.81 79 GLY A O 1
ATOM 652 N N . ILE A 1 80 ? 1.527 -10.231 6.496 1.00 48.19 80 ILE A N 1
ATOM 653 C CA . ILE A 1 80 ? 1.321 -10.337 5.031 1.00 48.19 80 ILE A CA 1
ATOM 654 C C . ILE A 1 80 ? 0.376 -11.522 4.685 1.00 48.19 80 ILE A C 1
ATOM 656 O O . ILE A 1 80 ? 0.553 -12.215 3.687 1.00 48.19 80 ILE A O 1
ATOM 660 N N . PHE A 1 81 ? -0.611 -11.823 5.527 1.00 39.62 81 PHE A N 1
ATOM 661 C CA . PHE A 1 81 ? -1.654 -12.814 5.269 1.00 39.62 81 PHE A CA 1
ATOM 662 C C . PHE A 1 81 ? -3.005 -12.109 5.264 1.00 39.62 81 PHE A C 1
ATOM 664 O O . PHE A 1 81 ? -3.843 -12.320 6.129 1.00 39.62 81 PHE A O 1
ATOM 671 N N . ALA A 1 82 ? -3.205 -11.261 4.262 1.00 33.41 82 ALA A N 1
ATOM 672 C CA . ALA A 1 82 ? -4.510 -10.723 3.927 1.00 33.41 82 ALA A CA 1
ATOM 673 C C . ALA A 1 82 ? -5.305 -11.775 3.125 1.00 33.41 82 ALA A C 1
ATOM 675 O O . ALA A 1 82 ? -4.902 -12.088 2.002 1.00 33.41 82 ALA A O 1
ATOM 676 N N . PRO A 1 83 ? -6.432 -12.319 3.624 1.00 32.66 83 PRO A N 1
ATOM 677 C CA . PRO A 1 83 ? -7.432 -12.921 2.754 1.00 32.66 83 PRO A CA 1
ATOM 678 C C . PRO A 1 83 ? -8.126 -11.797 1.970 1.00 32.66 83 PRO A C 1
ATOM 680 O O . PRO A 1 83 ? -8.435 -10.746 2.529 1.00 32.66 83 PRO A O 1
ATOM 683 N N . GLU A 1 84 ? -8.400 -12.019 0.685 1.00 35.34 84 GLU A N 1
ATOM 684 C CA . GLU A 1 84 ? -8.934 -11.047 -0.290 1.00 35.34 84 GLU A CA 1
ATOM 685 C C . GLU A 1 84 ? -10.386 -10.577 -0.031 1.00 35.34 84 GLU A C 1
ATOM 687 O O . GLU A 1 84 ? -11.164 -10.376 -0.960 1.00 35.34 84 GLU A O 1
ATOM 692 N N . THR A 1 85 ? -10.818 -10.389 1.218 1.00 40.53 85 THR A N 1
ATOM 693 C CA . THR A 1 85 ? -12.219 -10.050 1.512 1.00 40.53 85 THR A CA 1
ATOM 694 C C . THR A 1 85 ? -12.387 -8.605 1.978 1.00 40.53 85 THR A C 1
ATOM 696 O O . THR A 1 85 ? -11.793 -8.157 2.954 1.00 40.53 85 THR A O 1
ATOM 699 N N . ALA A 1 86 ? -13.236 -7.878 1.250 1.00 51.97 86 ALA A N 1
ATOM 700 C CA . ALA A 1 86 ? -13.514 -6.454 1.392 1.00 51.97 86 ALA A CA 1
ATOM 701 C C . ALA A 1 86 ? -13.787 -5.998 2.841 1.00 51.97 86 ALA A C 1
ATOM 703 O O . ALA A 1 86 ? -14.653 -6.525 3.541 1.00 51.97 86 ALA A O 1
ATOM 704 N N . MET A 1 87 ? -13.105 -4.926 3.257 1.00 56.66 87 MET A N 1
ATOM 705 C CA . MET A 1 87 ? -13.210 -4.357 4.609 1.00 56.66 87 MET A CA 1
ATOM 706 C C . MET A 1 87 ? -14.523 -3.620 4.898 1.00 56.66 87 MET A C 1
ATOM 708 O O . MET A 1 87 ? -14.795 -3.259 6.039 1.00 56.66 87 MET A O 1
ATOM 712 N N . GLY A 1 88 ? -15.349 -3.374 3.877 1.00 52.94 88 GLY A N 1
ATOM 713 C CA . GLY A 1 88 ? -16.623 -2.663 4.025 1.00 52.94 88 GLY A CA 1
ATOM 714 C C . GLY A 1 88 ? -16.492 -1.215 4.515 1.00 52.94 88 GLY A C 1
ATOM 715 O O . GLY A 1 88 ? -17.476 -0.630 4.963 1.00 52.94 88 GLY A O 1
ATOM 716 N N . ILE A 1 89 ? -15.297 -0.625 4.417 1.00 60.28 89 ILE A N 1
ATOM 717 C CA . ILE A 1 89 ? -15.049 0.777 4.749 1.00 60.28 89 ILE A CA 1
ATOM 718 C C . ILE A 1 89 ? -15.525 1.640 3.580 1.00 60.28 89 ILE A C 1
ATOM 720 O O . ILE A 1 89 ? -15.005 1.559 2.466 1.00 60.28 89 ILE A O 1
ATOM 724 N N . LYS A 1 90 ? -16.490 2.525 3.834 1.00 58.34 90 LYS A N 1
ATOM 725 C CA . LYS A 1 90 ? -16.883 3.560 2.872 1.00 58.34 90 LYS A CA 1
ATOM 726 C C . LYS A 1 90 ? -15.903 4.733 2.956 1.00 58.34 90 LYS A C 1
ATOM 728 O O . LYS A 1 90 ? -16.155 5.708 3.650 1.00 58.34 90 LYS A O 1
ATOM 733 N N . ILE A 1 91 ? -14.789 4.646 2.225 1.00 57.88 91 ILE A N 1
ATOM 734 C CA . ILE A 1 91 ? -13.791 5.734 2.118 1.00 57.88 91 ILE A CA 1
ATOM 735 C C . ILE A 1 91 ? -14.335 6.913 1.276 1.00 57.88 91 ILE A C 1
ATOM 737 O O . ILE A 1 91 ? -13.783 8.007 1.296 1.00 57.88 91 ILE A O 1
ATOM 741 N N . ASN A 1 92 ? -15.436 6.708 0.535 1.00 59.84 92 ASN A N 1
ATOM 742 C CA . ASN A 1 92 ? -15.978 7.655 -0.450 1.00 59.84 92 ASN A CA 1
ATOM 743 C C . ASN A 1 92 ? -14.897 8.196 -1.410 1.00 59.84 92 ASN A C 1
ATOM 745 O O . ASN A 1 92 ? -14.916 9.353 -1.824 1.00 59.84 92 ASN A O 1
ATOM 749 N N . ALA A 1 93 ? -13.942 7.333 -1.766 1.00 59.78 93 ALA A N 1
ATOM 750 C CA . ALA A 1 93 ? -12.793 7.663 -2.604 1.00 59.78 93 ALA A CA 1
ATOM 751 C C . ALA A 1 93 ? -13.198 8.225 -3.978 1.00 59.78 93 ALA A C 1
ATOM 753 O O . ALA A 1 93 ? -12.540 9.118 -4.500 1.00 59.78 93 ALA A O 1
ATOM 754 N N . GLN A 1 94 ? -14.303 7.729 -4.544 1.00 55.28 94 GLN A N 1
ATOM 755 C CA . GLN A 1 94 ? -14.830 8.181 -5.835 1.00 55.28 94 GLN A CA 1
ATOM 756 C C . GLN A 1 94 ? -15.491 9.568 -5.758 1.00 55.28 94 GLN A C 1
ATOM 758 O O . GLN A 1 94 ? -15.404 10.331 -6.715 1.00 55.28 94 GLN A O 1
ATOM 763 N N . GLY A 1 95 ? -16.126 9.909 -4.629 1.00 57.09 95 GLY A N 1
ATOM 764 C CA . GLY A 1 95 ? -16.738 11.224 -4.400 1.00 57.09 95 GLY A CA 1
ATOM 765 C C . GLY A 1 95 ? -15.759 12.276 -3.869 1.00 57.09 95 GLY A C 1
ATOM 766 O O . GLY A 1 95 ? -16.006 13.470 -4.010 1.00 57.09 95 GLY A O 1
ATOM 767 N N . ASN A 1 96 ? -14.642 11.843 -3.278 1.00 67.25 96 ASN A N 1
ATOM 768 C CA . ASN A 1 96 ? -13.566 12.703 -2.794 1.00 67.25 96 ASN A CA 1
ATOM 769 C C . ASN A 1 96 ? -12.184 12.164 -3.221 1.00 67.25 96 ASN A C 1
ATOM 771 O O . ASN A 1 96 ? -11.404 11.697 -2.380 1.00 67.25 96 ASN A O 1
ATOM 775 N N . PRO A 1 97 ? -11.850 12.241 -4.524 1.00 62.31 97 PRO A N 1
ATOM 776 C CA . PRO A 1 97 ? -10.554 11.793 -5.042 1.00 62.31 97 PRO A CA 1
ATOM 777 C C . PRO A 1 97 ? -9.380 12.599 -4.467 1.00 62.31 97 PRO A C 1
ATOM 779 O O . PRO A 1 97 ? -8.235 12.156 -4.495 1.00 62.31 97 PRO A O 1
ATOM 782 N N . ASP A 1 98 ? -9.667 13.773 -3.904 1.00 64.75 98 ASP A N 1
ATOM 783 C CA . ASP A 1 98 ? -8.704 14.667 -3.278 1.00 64.75 98 ASP A CA 1
ATOM 784 C C . ASP A 1 98 ? -8.519 14.430 -1.772 1.00 64.75 98 ASP A C 1
ATOM 786 O O . ASP A 1 98 ? -7.858 15.247 -1.116 1.00 64.75 98 ASP A O 1
ATOM 790 N N . SER A 1 99 ? -9.064 13.330 -1.234 1.00 81.31 99 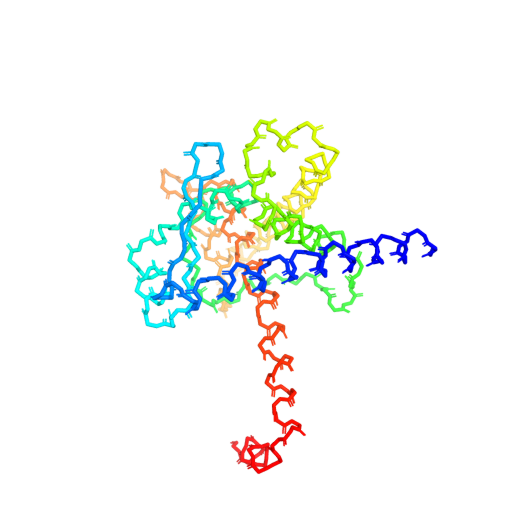SER A N 1
ATOM 791 C CA . SER A 1 99 ? -8.931 12.991 0.182 1.00 81.31 99 SER A CA 1
ATOM 792 C C . SER A 1 99 ? -7.464 12.949 0.612 1.00 81.31 99 SER A C 1
ATOM 794 O O . SER A 1 99 ? -6.579 12.485 -0.115 1.00 81.31 99 SER A O 1
ATOM 796 N N . VAL A 1 100 ? -7.214 13.451 1.822 1.00 86.12 100 VAL A N 1
ATOM 797 C CA . VAL A 1 100 ? -5.873 13.477 2.414 1.00 86.12 100 VAL A CA 1
ATOM 798 C C . VAL A 1 100 ? -5.300 12.061 2.446 1.00 86.12 100 VAL A C 1
ATOM 800 O O . VAL A 1 100 ? -4.195 11.858 1.964 1.00 86.12 100 VAL A O 1
ATOM 803 N N . PHE A 1 101 ? -6.096 11.072 2.862 1.00 85.50 101 PHE A N 1
ATOM 804 C CA . PHE A 1 101 ? -5.696 9.666 2.902 1.00 85.50 101 PHE A CA 1
ATOM 805 C C . PHE A 1 101 ? -5.155 9.139 1.561 1.00 85.50 101 PHE A C 1
ATOM 807 O O . PHE A 1 101 ? -4.032 8.640 1.510 1.00 85.50 101 PHE A O 1
ATOM 814 N N . LEU A 1 102 ? -5.902 9.290 0.458 1.00 81.38 102 LEU A N 1
ATOM 815 C CA . LEU A 1 102 ? -5.469 8.779 -0.852 1.00 81.38 102 LEU A CA 1
ATOM 816 C C . LEU A 1 102 ? -4.234 9.508 -1.382 1.00 81.38 102 LEU A C 1
ATOM 818 O O . LEU A 1 102 ? -3.387 8.894 -2.034 1.00 81.38 102 LEU A O 1
ATOM 822 N N . LYS A 1 103 ? -4.113 10.812 -1.111 1.00 87.25 103 LYS A N 1
ATOM 823 C CA . LYS A 1 103 ? -2.926 11.594 -1.481 1.00 87.25 103 LYS A CA 1
ATOM 824 C C . LYS A 1 103 ? -1.696 11.138 -0.708 1.00 87.25 103 LYS A C 1
ATOM 826 O O . LYS A 1 103 ? -0.646 10.951 -1.321 1.00 87.25 103 LYS A O 1
ATOM 831 N N . SER A 1 104 ? -1.828 10.928 0.599 1.00 90.50 104 SER A N 1
ATOM 832 C CA . SER A 1 104 ? -0.747 10.453 1.464 1.00 90.50 104 SER A CA 1
ATOM 833 C C . SER A 1 104 ? -0.337 9.027 1.099 1.00 90.50 104 SER A C 1
ATOM 835 O O . SER A 1 104 ? 0.856 8.767 0.974 1.00 90.50 104 SER A O 1
ATOM 837 N N . MET A 1 105 ? -1.297 8.146 0.794 1.00 86.38 105 MET A N 1
ATOM 838 C CA . MET A 1 105 ? -1.039 6.784 0.309 1.00 86.38 105 MET A CA 1
ATOM 839 C C . MET A 1 105 ? -0.293 6.785 -1.031 1.00 86.38 105 MET A C 1
ATOM 841 O O . MET A 1 105 ? 0.775 6.190 -1.154 1.00 86.38 105 MET A O 1
ATOM 845 N N . ASN A 1 106 ? -0.781 7.525 -2.030 1.00 84.94 106 ASN A N 1
ATOM 846 C CA . ASN A 1 106 ? -0.075 7.650 -3.309 1.00 84.94 106 ASN A CA 1
ATOM 847 C C . ASN A 1 106 ? 1.331 8.232 -3.124 1.00 84.94 106 ASN A C 1
ATOM 849 O O . ASN A 1 106 ? 2.283 7.814 -3.788 1.00 84.94 106 ASN A O 1
ATOM 853 N N . ARG A 1 107 ? 1.494 9.218 -2.234 1.00 89.44 107 ARG A N 1
ATOM 854 C CA . ARG A 1 107 ? 2.807 9.811 -1.978 1.00 89.44 107 ARG A CA 1
ATOM 855 C C . ARG A 1 107 ? 3.747 8.820 -1.301 1.00 89.44 107 ARG A C 1
ATOM 857 O O . ARG A 1 107 ? 4.903 8.753 -1.716 1.00 89.44 107 ARG A O 1
ATOM 864 N N . ILE A 1 108 ? 3.269 8.040 -0.330 1.00 88.94 108 ILE A N 1
ATOM 865 C CA . ILE A 1 108 ? 4.101 7.061 0.368 1.00 88.94 108 ILE A CA 1
ATOM 866 C C . ILE A 1 108 ? 4.541 5.937 -0.563 1.00 88.94 108 ILE A C 1
ATOM 868 O O . ILE A 1 108 ? 5.725 5.620 -0.585 1.00 88.94 108 ILE A O 1
ATOM 872 N N . LEU A 1 109 ? 3.644 5.423 -1.411 1.00 84.06 109 LEU A N 1
ATOM 873 C CA . LEU A 1 109 ? 3.986 4.401 -2.403 1.00 84.06 109 LEU A CA 1
ATOM 874 C C . LEU A 1 109 ? 5.062 4.906 -3.370 1.00 84.06 109 LEU A C 1
ATOM 876 O O . LEU A 1 109 ? 6.046 4.213 -3.614 1.00 84.06 109 LEU A O 1
ATOM 880 N N . ASN A 1 110 ? 4.949 6.154 -3.836 1.00 84.12 110 ASN A N 1
ATOM 881 C CA . ASN A 1 110 ? 5.982 6.765 -4.673 1.00 84.12 110 ASN A CA 1
ATOM 882 C C . ASN A 1 110 ? 7.326 6.913 -3.939 1.00 84.12 110 ASN A C 1
ATOM 884 O O . ASN A 1 110 ? 8.360 6.578 -4.509 1.00 84.12 110 ASN A O 1
ATOM 888 N N . LEU A 1 111 ? 7.329 7.381 -2.684 1.00 86.56 111 LEU A N 1
ATOM 889 C CA . LEU A 1 111 ? 8.553 7.519 -1.882 1.00 86.56 111 LEU A CA 1
ATOM 890 C C . LEU A 1 111 ? 9.211 6.161 -1.595 1.00 86.56 111 LEU A C 1
ATOM 892 O O . LEU A 1 111 ? 10.435 6.051 -1.646 1.00 86.56 111 LEU A O 1
ATOM 896 N N . VAL A 1 112 ? 8.415 5.123 -1.327 1.00 83.69 112 VAL A N 1
ATOM 897 C CA . VAL A 1 112 ? 8.899 3.748 -1.142 1.00 83.69 112 VAL A CA 1
ATOM 898 C C . VAL A 1 112 ? 9.508 3.222 -2.439 1.00 83.69 112 VAL A C 1
ATOM 900 O O . VAL A 1 112 ? 10.630 2.723 -2.412 1.00 83.69 112 VAL A O 1
ATOM 903 N N . CYS A 1 113 ? 8.839 3.397 -3.584 1.00 80.81 113 CYS A N 1
ATOM 904 C CA . CYS A 1 113 ? 9.399 3.024 -4.882 1.00 80.81 113 CYS A CA 1
ATOM 905 C C . CYS A 1 113 ? 10.708 3.774 -5.178 1.00 80.81 113 CYS A C 1
ATOM 907 O O . CYS A 1 113 ? 11.698 3.140 -5.537 1.00 80.81 113 CYS A O 1
ATOM 909 N N . GLU A 1 114 ? 10.755 5.097 -4.978 1.00 81.88 114 GLU A N 1
ATOM 910 C CA . GLU A 1 114 ? 11.985 5.892 -5.111 1.00 81.88 114 GLU A CA 1
ATOM 911 C C . GLU A 1 114 ? 13.112 5.309 -4.242 1.00 81.88 114 GLU A C 1
ATOM 913 O O . GLU A 1 114 ? 14.236 5.141 -4.714 1.00 81.88 114 GLU A O 1
ATOM 918 N N . ARG A 1 115 ? 12.813 4.947 -2.990 1.00 82.62 115 ARG A N 1
ATOM 919 C CA . ARG A 1 115 ? 13.792 4.404 -2.040 1.00 82.62 115 ARG A CA 1
ATOM 920 C C . ARG A 1 115 ? 14.275 2.998 -2.408 1.00 82.62 115 ARG A C 1
ATOM 922 O O . ARG A 1 115 ? 15.454 2.713 -2.223 1.00 82.62 115 ARG A O 1
ATOM 929 N N . ILE A 1 116 ? 13.405 2.148 -2.954 1.00 75.88 116 ILE A N 1
ATOM 930 C CA . ILE A 1 116 ? 13.771 0.808 -3.440 1.00 75.88 116 ILE A CA 1
ATOM 931 C C . ILE A 1 116 ? 14.778 0.921 -4.591 1.00 75.88 116 ILE A C 1
ATOM 933 O O . ILE A 1 116 ? 15.817 0.261 -4.564 1.00 75.88 116 ILE A O 1
ATOM 937 N N . PHE A 1 117 ? 14.516 1.795 -5.569 1.00 73.19 117 PHE A N 1
ATOM 938 C CA . PHE A 1 117 ? 15.372 1.935 -6.753 1.00 73.19 117 PHE A CA 1
ATOM 939 C C . PHE A 1 117 ? 16.618 2.805 -6.525 1.00 73.19 117 PHE A C 1
ATOM 941 O O . PHE A 1 117 ? 17.619 2.643 -7.225 1.00 73.19 117 PHE A O 1
ATOM 948 N N . HIS A 1 118 ? 16.611 3.699 -5.534 1.00 75.38 118 HIS A N 1
ATOM 949 C CA . HIS A 1 118 ? 17.800 4.433 -5.107 1.00 75.38 118 HIS A CA 1
ATOM 950 C C . HIS A 1 118 ? 18.532 3.680 -4.003 1.00 75.38 118 HIS A C 1
ATOM 952 O O . HIS A 1 118 ? 18.362 3.950 -2.818 1.00 75.38 118 HIS A O 1
ATOM 958 N N . LEU A 1 119 ? 19.420 2.778 -4.418 1.00 72.94 119 LEU A N 1
ATOM 959 C CA . LEU A 1 119 ? 20.193 1.897 -3.538 1.00 72.94 119 LEU A CA 1
ATOM 960 C C . LEU A 1 119 ? 20.921 2.656 -2.401 1.00 72.94 119 LEU A C 1
ATOM 962 O O . LEU A 1 119 ? 21.018 2.162 -1.281 1.00 72.94 119 LEU A O 1
ATOM 966 N N . TRP A 1 120 ? 21.373 3.894 -2.640 1.00 75.06 120 TRP A N 1
ATOM 967 C CA . TRP A 1 120 ? 22.008 4.734 -1.613 1.00 75.06 120 TRP A CA 1
ATOM 968 C C . TRP A 1 120 ? 21.028 5.364 -0.607 1.00 75.06 120 TRP A C 1
ATOM 970 O O . TRP A 1 120 ? 21.468 5.821 0.437 1.00 75.06 120 TRP A O 1
ATOM 980 N N . LEU A 1 121 ? 19.719 5.416 -0.878 1.00 79.75 121 LEU A N 1
ATOM 981 C CA . LEU A 1 121 ? 18.686 5.873 0.071 1.00 79.75 121 LEU A CA 1
ATOM 982 C C . LEU A 1 121 ? 18.134 4.729 0.933 1.00 79.75 121 LEU A C 1
ATOM 984 O O . LEU A 1 121 ? 17.314 4.960 1.825 1.00 79.75 121 LEU A O 1
ATOM 988 N N . GLN A 1 122 ? 18.560 3.490 0.689 1.00 79.81 122 GLN A N 1
ATOM 989 C CA . GLN A 1 122 ? 18.096 2.343 1.460 1.00 79.81 122 GLN A CA 1
ATOM 990 C C . GLN A 1 122 ? 18.538 2.373 2.934 1.00 79.81 122 GLN A C 1
ATOM 992 O O . GLN A 1 122 ? 17.682 2.111 3.788 1.00 79.81 122 GLN A O 1
ATOM 997 N N . PRO A 1 123 ? 19.793 2.743 3.288 1.00 82.69 123 PRO A N 1
ATOM 998 C CA . PRO A 1 123 ? 20.207 2.824 4.685 1.00 82.69 123 PRO A CA 1
ATOM 999 C C . PRO A 1 123 ? 19.376 3.847 5.467 1.00 82.69 123 PRO A C 1
ATOM 1001 O O . PRO A 1 123 ? 19.296 5.022 5.113 1.00 82.69 123 PRO A O 1
ATOM 1004 N N . GLU A 1 124 ? 18.778 3.400 6.570 1.00 81.50 124 GLU A N 1
ATOM 1005 C CA . GLU A 1 124 ? 17.789 4.187 7.313 1.00 81.50 124 GLU A CA 1
ATOM 1006 C C . GLU A 1 124 ? 18.365 5.478 7.911 1.00 81.50 124 GLU A C 1
ATOM 1008 O O . GLU A 1 124 ? 17.737 6.533 7.871 1.00 81.50 124 GLU A O 1
ATOM 1013 N N . TRP A 1 125 ? 19.591 5.417 8.432 1.00 83.38 125 TRP A N 1
ATOM 1014 C CA . TRP A 1 125 ? 20.280 6.591 8.968 1.00 83.38 125 TRP A CA 1
ATOM 1015 C C . TRP A 1 125 ? 20.505 7.661 7.894 1.00 83.38 125 TRP A C 1
ATOM 1017 O O . TRP A 1 125 ? 20.409 8.847 8.190 1.00 83.38 125 TRP A O 1
ATOM 1027 N N . LEU A 1 126 ? 20.768 7.242 6.653 1.00 83.94 126 LEU A N 1
ATOM 1028 C CA . LEU A 1 126 ? 21.032 8.138 5.538 1.00 83.94 126 LEU A CA 1
ATOM 1029 C C . LEU A 1 126 ? 19.729 8.764 5.048 1.00 83.94 126 LEU A C 1
ATOM 1031 O O . LEU A 1 126 ? 19.670 9.976 4.870 1.00 83.94 126 LEU A O 1
ATOM 1035 N N . PHE A 1 127 ? 18.660 7.971 4.927 1.00 84.69 127 PHE A N 1
ATOM 1036 C CA . PHE A 1 127 ? 17.334 8.470 4.562 1.00 84.69 127 PHE A CA 1
ATOM 1037 C C . PHE A 1 127 ? 16.833 9.558 5.523 1.00 84.69 127 PHE A C 1
ATOM 1039 O O . PHE A 1 127 ? 16.355 10.599 5.071 1.00 84.69 127 PHE A O 1
ATOM 1046 N N . LYS A 1 128 ? 17.033 9.377 6.837 1.00 86.69 128 LYS A N 1
ATOM 1047 C CA . LYS A 1 128 ? 16.650 10.354 7.875 1.00 86.69 128 LYS A CA 1
ATOM 1048 C C . LYS A 1 128 ? 17.289 11.740 7.716 1.00 86.69 128 LYS A C 1
ATOM 1050 O O . LYS A 1 128 ? 16.762 12.707 8.263 1.00 86.69 128 LYS A O 1
ATOM 1055 N N . LEU A 1 129 ? 18.397 11.860 6.981 1.00 87.31 129 LEU A N 1
ATOM 1056 C CA . LEU A 1 129 ? 19.049 13.146 6.712 1.00 87.31 129 LEU A CA 1
ATOM 1057 C C . LEU A 1 129 ? 18.349 13.948 5.602 1.00 87.31 129 LEU A C 1
ATOM 1059 O O . LEU A 1 129 ? 18.566 15.155 5.491 1.00 87.31 129 LEU A O 1
ATOM 1063 N N . PHE A 1 130 ? 17.501 13.313 4.788 1.00 87.25 130 PHE A N 1
ATOM 1064 C CA . PHE A 1 130 ? 16.827 13.964 3.668 1.00 87.25 130 PHE A CA 1
ATOM 1065 C C . PHE A 1 130 ? 15.458 14.542 4.061 1.00 87.25 130 PHE A C 1
ATOM 1067 O O . PHE A 1 130 ? 14.730 13.949 4.861 1.00 87.25 130 PHE A O 1
ATOM 1074 N N . PRO A 1 131 ? 15.023 15.655 3.432 1.00 86.81 131 PRO A N 1
ATOM 1075 C CA . PRO A 1 131 ? 13.680 16.209 3.634 1.00 86.81 131 PRO A CA 1
ATOM 1076 C C . PRO A 1 131 ? 12.554 15.212 3.325 1.00 86.81 131 PRO A C 1
ATOM 1078 O O . PRO A 1 131 ? 11.502 15.262 3.960 1.00 86.81 131 PRO A O 1
ATOM 1081 N N . GLN A 1 132 ? 12.797 14.283 2.393 1.00 86.62 132 GLN A N 1
ATOM 1082 C CA . GLN A 1 132 ? 11.871 13.207 2.027 1.00 86.62 132 GLN A CA 1
ATOM 1083 C C . GLN A 1 132 ? 11.500 12.319 3.224 1.00 86.62 132 GLN A C 1
ATOM 1085 O O . GLN A 1 132 ? 10.379 11.826 3.267 1.00 86.62 132 GLN A O 1
ATOM 1090 N N . SER A 1 133 ? 12.376 12.160 4.227 1.00 88.31 133 SER A N 1
ATOM 1091 C CA . SER A 1 133 ? 12.035 11.409 5.444 1.00 88.31 133 SER A CA 1
ATOM 1092 C C . SER A 1 133 ? 10.957 12.108 6.267 1.00 88.31 133 SER A C 1
ATOM 1094 O O . SER A 1 133 ? 10.073 11.445 6.794 1.00 88.31 133 SER A O 1
ATOM 1096 N N . LYS A 1 134 ? 10.978 13.444 6.351 1.00 90.88 134 LYS A N 1
ATOM 1097 C CA . LYS A 1 134 ? 9.940 14.194 7.079 1.00 90.88 134 LYS A CA 1
ATOM 1098 C C . LYS A 1 134 ? 8.592 14.112 6.369 1.00 90.88 134 LYS A C 1
ATOM 1100 O O . LYS A 1 134 ? 7.556 14.016 7.017 1.00 90.88 134 LYS A O 1
ATOM 1105 N N . GLU A 1 135 ? 8.613 14.156 5.039 1.00 92.25 135 GLU A N 1
ATOM 1106 C CA . GLU A 1 135 ? 7.413 13.981 4.220 1.00 92.25 135 GLU A CA 1
ATOM 1107 C C . GLU A 1 135 ? 6.841 12.564 4.357 1.00 92.25 135 GLU A C 1
ATOM 1109 O O . GLU A 1 135 ? 5.631 12.406 4.510 1.00 92.25 135 GLU A O 1
ATOM 1114 N N . HIS A 1 136 ? 7.713 11.554 4.363 1.00 90.75 136 HIS A N 1
ATOM 1115 C CA . HIS A 1 136 ? 7.360 10.159 4.602 1.00 90.75 136 HIS A CA 1
ATOM 1116 C C . HIS A 1 136 ? 6.636 9.986 5.948 1.00 90.75 136 HIS A C 1
ATOM 1118 O O . HIS A 1 136 ? 5.517 9.477 5.983 1.00 90.75 136 HIS A O 1
ATOM 1124 N N . ASP A 1 137 ? 7.219 10.490 7.039 1.00 91.81 137 ASP A N 1
ATOM 1125 C CA . ASP A 1 137 ? 6.633 10.379 8.381 1.00 91.81 137 ASP A CA 1
ATOM 1126 C C . ASP A 1 137 ? 5.313 11.163 8.505 1.00 91.81 137 ASP A C 1
ATOM 1128 O O . ASP A 1 137 ? 4.368 10.713 9.152 1.00 91.81 137 ASP A O 1
ATOM 1132 N N . HIS A 1 138 ? 5.205 12.314 7.832 1.00 93.75 138 HIS A N 1
ATOM 1133 C CA . HIS A 1 138 ? 3.963 13.087 7.784 1.00 93.75 138 HIS A CA 1
ATOM 1134 C C . HIS A 1 138 ? 2.832 12.342 7.061 1.00 93.75 138 HIS A C 1
ATOM 1136 O O . HIS A 1 138 ? 1.702 12.324 7.550 1.00 93.75 138 HIS A O 1
ATOM 1142 N N . CYS A 1 139 ? 3.128 11.711 5.921 1.00 92.94 139 CYS A N 1
ATOM 1143 C CA . CYS A 1 139 ? 2.144 10.934 5.168 1.00 92.94 139 CYS A CA 1
ATOM 1144 C C . CYS A 1 139 ? 1.674 9.710 5.962 1.00 92.94 139 CYS A C 1
ATOM 1146 O O . CYS A 1 139 ? 0.475 9.441 5.992 1.00 92.94 139 CYS A O 1
ATOM 1148 N N . ILE A 1 140 ? 2.592 9.012 6.643 1.00 91.56 140 ILE A N 1
ATOM 1149 C CA . ILE A 1 140 ? 2.245 7.884 7.521 1.00 91.56 140 ILE A CA 1
ATOM 1150 C C . ILE A 1 140 ? 1.295 8.338 8.618 1.00 91.56 140 ILE A C 1
ATOM 1152 O O . ILE A 1 140 ? 0.255 7.714 8.803 1.00 91.56 140 ILE A O 1
ATOM 1156 N N . LYS A 1 141 ? 1.598 9.457 9.286 1.00 93.44 141 LYS A N 1
ATOM 1157 C CA . LYS A 1 141 ? 0.722 9.990 10.329 1.00 93.44 141 LYS A CA 1
ATOM 1158 C C . LYS A 1 141 ? -0.696 10.234 9.807 1.00 93.44 141 LYS A C 1
ATOM 1160 O O . LYS A 1 141 ? -1.651 9.790 10.421 1.00 93.44 141 LYS A O 1
ATOM 1165 N N . GLN A 1 142 ? -0.839 10.872 8.646 1.00 92.06 142 GLN A N 1
ATOM 1166 C CA . GLN A 1 142 ? -2.157 11.114 8.045 1.00 92.06 142 GLN A CA 1
ATOM 1167 C C . GLN A 1 142 ? -2.908 9.819 7.705 1.00 92.06 142 GLN A C 1
ATOM 1169 O O . GLN A 1 142 ? -4.132 9.767 7.818 1.00 92.06 142 GLN A O 1
ATOM 1174 N N . MET A 1 143 ? -2.187 8.781 7.272 1.00 89.56 143 MET A N 1
ATOM 1175 C CA . MET A 1 143 ? -2.772 7.469 6.999 1.00 89.56 143 MET A CA 1
ATOM 1176 C C . MET A 1 143 ? -3.208 6.765 8.285 1.00 89.56 143 MET A C 1
ATOM 1178 O O . MET A 1 143 ? -4.282 6.166 8.306 1.00 89.56 143 MET A O 1
ATOM 1182 N N . HIS A 1 144 ? -2.407 6.858 9.349 1.00 91.25 144 HIS A N 1
ATOM 1183 C CA . HIS A 1 144 ? -2.738 6.321 10.669 1.00 91.25 144 HIS A CA 1
ATOM 1184 C C . HIS A 1 144 ? -3.943 7.035 11.273 1.00 91.25 144 HIS A C 1
ATOM 1186 O O . HIS A 1 144 ? -4.919 6.354 11.563 1.00 91.25 144 HIS A O 1
ATOM 1192 N N . ASP A 1 145 ? -3.934 8.371 11.324 1.00 90.75 145 ASP A N 1
ATOM 1193 C CA . ASP A 1 145 ? -5.035 9.190 11.852 1.00 90.75 145 ASP A CA 1
ATOM 1194 C C . ASP A 1 145 ? -6.368 8.832 11.157 1.00 90.75 145 ASP A C 1
ATOM 1196 O O . ASP A 1 145 ? -7.374 8.557 11.806 1.00 90.75 145 ASP A O 1
ATOM 1200 N N . PHE A 1 146 ? -6.370 8.734 9.820 1.00 86.56 146 PHE A N 1
ATOM 1201 C CA . PHE A 1 146 ? -7.565 8.333 9.069 1.00 86.56 146 PHE A CA 1
ATOM 1202 C C . PHE A 1 146 ? -8.023 6.903 9.386 1.00 86.56 146 PHE A C 1
ATOM 1204 O O . PHE A 1 146 ? -9.224 6.628 9.439 1.00 86.56 146 PHE A O 1
ATOM 1211 N N . THR A 1 147 ? -7.079 5.975 9.537 1.00 86.00 147 THR A N 1
ATOM 1212 C CA . THR A 1 147 ? -7.392 4.566 9.805 1.00 86.00 147 THR A CA 1
ATOM 1213 C C . THR A 1 147 ? -7.945 4.396 11.216 1.00 86.00 147 THR A C 1
ATOM 1215 O O . THR A 1 147 ? -8.933 3.685 11.392 1.00 86.00 147 THR A O 1
ATOM 1218 N N . ASP A 1 148 ? -7.378 5.104 12.192 1.00 88.88 148 ASP A N 1
ATOM 1219 C CA . ASP A 1 148 ? -7.874 5.151 13.566 1.00 88.88 148 ASP A CA 1
ATOM 1220 C C . ASP A 1 148 ? -9.306 5.712 13.610 1.00 88.88 148 ASP A C 1
ATOM 1222 O O . ASP A 1 148 ? -10.194 5.079 14.181 1.00 88.88 148 ASP A O 1
ATOM 1226 N N . ASP A 1 149 ? -9.584 6.810 12.894 1.00 86.25 149 ASP A N 1
ATOM 1227 C CA . ASP A 1 149 ? -10.939 7.373 12.776 1.00 86.25 149 ASP A CA 1
ATOM 1228 C C . ASP A 1 149 ? -11.946 6.387 12.161 1.00 86.25 149 ASP A C 1
ATOM 1230 O O . ASP A 1 149 ? -13.138 6.405 12.482 1.00 86.25 149 ASP A O 1
ATOM 1234 N N . VAL A 1 150 ? -11.509 5.566 11.200 1.00 82.19 150 VAL A N 1
ATOM 1235 C CA . VAL A 1 150 ? -12.348 4.524 10.587 1.00 82.19 150 VAL A CA 1
ATOM 1236 C C . VAL A 1 150 ? -12.633 3.406 11.581 1.00 82.19 150 VAL A C 1
ATOM 1238 O O . VAL A 1 150 ? -13.783 2.974 11.680 1.00 82.19 150 VAL A O 1
ATOM 1241 N N . ILE A 1 151 ? -11.608 2.937 12.294 1.00 84.00 151 ILE A N 1
ATOM 1242 C CA . ILE A 1 151 ? -11.736 1.877 13.294 1.00 84.00 151 ILE A CA 1
ATOM 1243 C C . ILE A 1 151 ? -12.690 2.317 14.403 1.00 84.00 151 ILE A C 1
ATOM 1245 O O . ILE A 1 151 ? -13.580 1.548 14.759 1.00 84.00 151 ILE A O 1
ATOM 1249 N N . GLU A 1 152 ? -12.564 3.549 14.898 1.00 86.75 152 GLU A N 1
ATOM 1250 C CA . GLU A 1 152 ? -13.401 4.054 15.990 1.00 86.75 152 GLU A CA 1
ATOM 1251 C C . GLU A 1 152 ? -14.878 4.129 15.588 1.00 86.75 152 GLU A C 1
ATOM 1253 O O . GLU A 1 152 ? -15.731 3.516 16.229 1.00 86.75 152 GLU A O 1
ATOM 1258 N N . ARG A 1 153 ? -15.183 4.751 14.440 1.00 83.00 153 ARG A N 1
ATOM 1259 C CA . ARG A 1 153 ? -16.554 4.777 13.895 1.00 83.00 153 ARG A CA 1
ATOM 1260 C C . ARG A 1 153 ? -17.126 3.375 13.723 1.00 83.00 153 ARG A C 1
ATOM 1262 O O . ARG A 1 153 ? -18.305 3.133 13.970 1.00 83.00 153 ARG A O 1
ATOM 1269 N N . LYS A 1 154 ? -16.289 2.427 13.303 1.00 80.56 154 LYS A N 1
ATOM 1270 C CA . LYS A 1 154 ? -16.713 1.045 13.106 1.00 80.56 154 LYS A CA 1
ATOM 1271 C C . LYS A 1 154 ? -16.961 0.313 14.428 1.00 80.56 154 LYS A C 1
ATOM 1273 O O . LYS A 1 154 ? -17.906 -0.470 14.510 1.00 80.56 154 LYS A O 1
ATOM 1278 N N . ARG A 1 155 ? -16.181 0.591 15.477 1.00 83.56 155 ARG A N 1
ATOM 1279 C CA . ARG A 1 155 ? -16.435 0.088 16.839 1.00 83.56 155 ARG A CA 1
ATOM 1280 C C . ARG A 1 155 ? -17.778 0.585 17.372 1.00 83.56 155 ARG A C 1
ATOM 1282 O O . ARG A 1 155 ? -18.525 -0.210 17.943 1.00 83.56 155 ARG A O 1
ATOM 1289 N N . GLU A 1 156 ? -18.100 1.859 17.161 1.00 83.69 156 GLU A N 1
ATOM 1290 C CA . GLU A 1 156 ? -19.393 2.439 17.547 1.00 83.69 156 GLU A CA 1
ATOM 1291 C C . GLU A 1 156 ? -20.561 1.745 16.834 1.00 83.69 156 GLU A C 1
ATOM 1293 O O . GLU A 1 156 ? -21.515 1.320 17.492 1.00 83.69 156 GLU A O 1
ATOM 1298 N N . GLU A 1 157 ? -20.457 1.548 15.513 1.00 79.75 157 GLU A N 1
ATOM 1299 C CA . GLU A 1 157 ? -21.450 0.806 14.725 1.00 79.75 157 GLU A CA 1
ATOM 1300 C C . GLU A 1 157 ? -21.664 -0.607 15.291 1.00 79.75 157 GLU A C 1
ATOM 1302 O O . GLU A 1 157 ? -22.792 -0.965 15.632 1.00 79.75 157 GLU A O 1
ATOM 1307 N N . VAL A 1 158 ? -20.591 -1.385 15.479 1.00 77.31 158 VAL A N 1
ATOM 1308 C CA . VAL A 1 158 ? -20.667 -2.768 15.987 1.00 77.31 158 VAL A CA 1
ATOM 1309 C C . VAL A 1 158 ? -21.271 -2.828 17.396 1.00 77.31 158 VAL A C 1
ATOM 1311 O O . VAL A 1 158 ? -22.080 -3.710 17.688 1.00 77.31 158 VAL A O 1
ATOM 1314 N N . ASN A 1 159 ? -20.918 -1.894 18.283 1.00 77.44 159 ASN A N 1
ATOM 1315 C CA . ASN A 1 159 ? -21.477 -1.839 19.636 1.00 77.44 159 ASN A CA 1
ATOM 1316 C C . ASN A 1 159 ? -22.965 -1.463 19.633 1.00 77.44 159 ASN A C 1
ATOM 1318 O O . ASN A 1 159 ? -23.745 -2.049 20.384 1.00 77.44 159 ASN A O 1
ATOM 1322 N N . SER A 1 160 ? -23.375 -0.534 18.766 1.00 76.06 160 SER A N 1
ATOM 1323 C CA . SER A 1 160 ? -24.785 -0.167 18.594 1.00 76.06 160 SER A CA 1
ATOM 1324 C C . SER A 1 160 ? -25.623 -1.310 18.000 1.00 76.06 160 SER A C 1
ATOM 1326 O O . SER A 1 160 ? -26.788 -1.491 18.360 1.00 76.06 160 SER A O 1
ATOM 1328 N N . GLU A 1 161 ? -25.024 -2.131 17.135 1.00 69.56 161 GLU A N 1
ATOM 1329 C CA . GLU A 1 161 ? -25.670 -3.291 16.518 1.00 69.56 161 GLU A CA 1
ATOM 1330 C C . GLU A 1 161 ? -25.791 -4.468 17.501 1.00 69.56 161 GLU A C 1
ATOM 1332 O O . GLU A 1 161 ? -26.832 -5.120 17.528 1.00 69.56 161 GLU A O 1
ATOM 1337 N N . LYS A 1 162 ? -24.810 -4.693 18.393 1.00 65.06 162 LYS A N 1
ATOM 1338 C CA . LYS A 1 162 ? -24.923 -5.688 19.485 1.00 65.06 162 LYS A CA 1
ATOM 1339 C C . LYS A 1 162 ? -26.107 -5.429 20.422 1.00 65.06 162 LYS A C 1
ATOM 1341 O O . LYS A 1 162 ? -26.603 -6.371 21.030 1.00 65.06 162 LYS A O 1
ATOM 1346 N N . LEU A 1 163 ? -26.564 -4.182 20.547 1.00 59.06 163 LEU A N 1
ATOM 1347 C CA . LEU A 1 163 ? -27.759 -3.830 21.323 1.00 59.06 163 LEU A CA 1
ATOM 1348 C C . LEU A 1 163 ? -29.068 -4.144 20.570 1.00 59.06 163 LEU A C 1
ATOM 1350 O O . LEU A 1 163 ? -30.114 -4.302 21.195 1.00 59.06 163 LEU A O 1
ATOM 1354 N N . ASN A 1 164 ? -29.013 -4.287 19.243 1.00 57.72 164 ASN A N 1
ATOM 1355 C CA . ASN A 1 164 ? -30.144 -4.590 18.368 1.00 57.72 164 ASN A CA 1
ATOM 1356 C C . ASN A 1 164 ? -30.078 -6.058 17.907 1.00 57.72 164 ASN A C 1
ATOM 1358 O O . ASN A 1 164 ? -29.720 -6.358 16.770 1.00 57.72 164 ASN A O 1
ATOM 1362 N N . LEU A 1 165 ? -30.445 -6.983 18.802 1.00 54.41 165 LEU A N 1
ATOM 1363 C CA . LEU A 1 165 ? -30.295 -8.450 18.692 1.00 54.41 165 LEU A CA 1
ATOM 1364 C C . LEU A 1 165 ? -31.046 -9.162 17.527 1.00 54.41 165 LEU A C 1
ATOM 1366 O O . LEU A 1 165 ? -31.271 -10.367 17.600 1.00 54.41 165 LEU A O 1
ATOM 1370 N N . GLY A 1 166 ? -31.469 -8.463 16.466 1.00 51.69 166 GLY A N 1
ATOM 1371 C CA . GLY A 1 166 ? -32.428 -8.981 15.475 1.00 51.69 166 GLY A CA 1
ATOM 1372 C C . GLY A 1 166 ? -32.027 -8.939 13.996 1.00 51.69 166 GLY A C 1
ATOM 1373 O O . GLY A 1 166 ? -32.776 -9.457 13.173 1.00 51.69 166 GLY A O 1
ATOM 1374 N N . SER A 1 167 ? -30.890 -8.348 13.615 1.00 53.16 167 SER A N 1
ATOM 1375 C CA . SER A 1 167 ? -30.519 -8.197 12.195 1.00 53.16 167 SER A CA 1
ATOM 1376 C C . SER A 1 167 ? -29.353 -9.107 11.808 1.00 53.16 167 SER A C 1
ATOM 1378 O O . SER A 1 167 ? -28.207 -8.842 12.162 1.00 53.16 167 SER A O 1
ATOM 1380 N N . TYR A 1 168 ? -29.625 -10.153 11.022 1.00 50.91 168 TYR A N 1
ATOM 1381 C CA . TYR A 1 168 ? -28.587 -10.999 10.424 1.00 50.91 168 TYR A CA 1
ATOM 1382 C C . TYR A 1 168 ? -27.897 -10.233 9.284 1.00 50.91 168 TYR A C 1
ATOM 1384 O O . TYR A 1 168 ? -28.345 -10.245 8.137 1.00 50.91 168 TYR A O 1
ATOM 1392 N N . LYS A 1 169 ? -26.825 -9.506 9.604 1.00 62.59 169 LYS A N 1
ATOM 1393 C CA . LYS A 1 169 ? -26.004 -8.776 8.631 1.00 62.59 169 LYS A CA 1
ATOM 1394 C C . LYS A 1 169 ? -24.727 -9.564 8.354 1.00 62.59 169 LYS A C 1
ATOM 1396 O O . LYS A 1 169 ? -24.155 -10.183 9.245 1.00 62.59 169 LYS A O 1
ATOM 1401 N N . ARG A 1 170 ? -24.288 -9.569 7.095 1.00 61.44 170 ARG A N 1
ATOM 1402 C CA . ARG A 1 170 ? -23.027 -10.204 6.701 1.00 61.44 170 ARG A CA 1
ATOM 1403 C C . ARG A 1 170 ? -21.874 -9.364 7.253 1.00 61.44 170 ARG A C 1
ATOM 1405 O O . ARG A 1 170 ? -21.681 -8.243 6.789 1.00 61.44 170 ARG A O 1
ATOM 1412 N N . ASN A 1 171 ? -21.151 -9.904 8.233 1.00 67.81 171 ASN A N 1
ATOM 1413 C CA . ASN A 1 171 ? -19.989 -9.245 8.830 1.00 67.81 171 ASN A CA 1
ATOM 1414 C C . ASN A 1 171 ? -18.924 -8.994 7.758 1.00 67.81 171 ASN A C 1
ATOM 1416 O O . ASN A 1 171 ? -18.577 -9.895 6.987 1.00 67.81 171 ASN A O 1
ATOM 1420 N N . THR A 1 172 ? -18.415 -7.769 7.702 1.00 75.06 172 THR A N 1
ATOM 1421 C CA . THR A 1 172 ? -17.235 -7.435 6.907 1.00 75.06 172 THR A CA 1
ATOM 1422 C C . THR A 1 172 ? -15.990 -7.999 7.587 1.00 75.06 172 THR A C 1
ATOM 1424 O O . THR A 1 172 ? -16.012 -8.376 8.761 1.00 75.06 172 THR A O 1
ATOM 1427 N N . PHE A 1 173 ? -14.868 -8.045 6.869 1.00 74.62 173 PHE A N 1
ATOM 1428 C CA . PHE A 1 173 ? -13.606 -8.469 7.475 1.00 74.62 173 PHE A CA 1
ATOM 1429 C C . PHE A 1 173 ? -13.217 -7.591 8.681 1.00 74.62 173 PHE A C 1
ATOM 1431 O O . PHE A 1 173 ? -12.774 -8.102 9.707 1.00 74.62 173 PHE A O 1
ATOM 1438 N N . LEU A 1 174 ? -13.471 -6.279 8.598 1.00 78.06 174 LEU A N 1
ATOM 1439 C CA . LEU A 1 174 ? -13.219 -5.352 9.700 1.00 78.06 174 LEU A CA 1
ATOM 1440 C C . LEU A 1 174 ? -14.151 -5.599 10.900 1.00 78.06 174 LEU A C 1
ATOM 1442 O O . LEU A 1 174 ? -13.697 -5.502 12.036 1.00 78.06 174 LEU A O 1
ATOM 1446 N N . ASP A 1 175 ? -15.417 -5.972 10.671 1.00 78.12 175 ASP A N 1
ATOM 1447 C CA . ASP A 1 175 ? -16.344 -6.345 11.754 1.00 78.12 175 ASP A CA 1
ATOM 1448 C C . ASP A 1 175 ? -15.805 -7.539 12.553 1.00 78.12 175 ASP A C 1
ATOM 1450 O O . ASP A 1 175 ? -15.841 -7.547 13.785 1.00 78.12 175 ASP A O 1
ATOM 1454 N N . LEU A 1 176 ? -15.257 -8.534 11.847 1.00 78.50 176 LEU A N 1
ATOM 1455 C CA . LEU A 1 176 ? -14.644 -9.710 12.460 1.00 78.50 176 LEU A CA 1
ATOM 1456 C C . LEU A 1 176 ? -13.394 -9.331 13.259 1.00 78.50 176 LEU A C 1
ATOM 1458 O O . LEU A 1 176 ? -13.301 -9.705 14.428 1.00 78.50 176 LEU A O 1
ATOM 1462 N N . LEU A 1 177 ? -12.479 -8.545 12.682 1.00 78.69 177 LEU A N 1
ATOM 1463 C CA . LEU A 1 177 ? -11.279 -8.082 13.387 1.00 78.69 177 LEU A CA 1
ATOM 1464 C C . LEU A 1 177 ? -11.613 -7.275 14.649 1.00 78.69 177 LEU A C 1
ATOM 1466 O O . LEU A 1 177 ? -11.010 -7.497 15.696 1.00 78.69 177 LEU A O 1
ATOM 1470 N N . ILE A 1 178 ? -12.609 -6.386 14.586 1.00 80.75 178 ILE A N 1
ATOM 1471 C CA . ILE A 1 178 ? -13.072 -5.620 15.750 1.00 80.75 178 ILE A CA 1
ATOM 1472 C C . ILE A 1 178 ? -13.705 -6.539 16.799 1.00 80.75 178 ILE A C 1
ATOM 1474 O O . ILE A 1 178 ? -13.478 -6.346 17.991 1.00 80.75 178 ILE A O 1
ATOM 1478 N N . SER A 1 179 ? -14.471 -7.554 16.387 1.00 77.12 179 SER A N 1
ATOM 1479 C CA . SER A 1 179 ? -15.075 -8.519 17.318 1.00 77.12 179 SER A CA 1
ATOM 1480 C C . SER A 1 179 ? -14.042 -9.385 18.049 1.00 77.12 179 SER A C 1
ATOM 1482 O O . SER A 1 179 ? -14.288 -9.799 19.180 1.00 77.12 179 SER A O 1
ATOM 1484 N N . LEU A 1 180 ? -12.892 -9.618 17.411 1.00 74.69 180 LEU A N 1
ATOM 1485 C CA . LEU A 1 180 ? -11.736 -10.323 17.961 1.00 74.69 180 LEU A CA 1
ATOM 1486 C C . LEU A 1 180 ? -10.751 -9.375 18.668 1.00 74.69 180 LEU A C 1
ATOM 1488 O O . LEU A 1 180 ? -9.737 -9.829 19.195 1.00 74.69 180 LEU A O 1
ATOM 1492 N N . SER A 1 181 ? -11.018 -8.066 18.675 1.00 72.62 181 SER A N 1
ATOM 1493 C CA . SER A 1 181 ? -10.210 -7.071 19.377 1.00 72.62 181 SER A CA 1
ATOM 1494 C C . SER A 1 181 ? -10.659 -6.961 20.836 1.00 72.62 181 SER A C 1
ATOM 1496 O O . SER A 1 181 ? -11.847 -6.827 21.131 1.00 72.62 181 SER A O 1
ATOM 1498 N N . GLY A 1 182 ? -9.692 -6.978 21.757 1.00 63.88 182 GLY A N 1
ATOM 1499 C CA . GLY A 1 182 ? -9.925 -6.994 23.204 1.00 63.88 182 GLY A CA 1
ATOM 1500 C C . GLY A 1 182 ? -9.894 -8.400 23.823 1.00 63.88 182 GLY A C 1
ATOM 1501 O O . GLY A 1 182 ? -10.281 -9.387 23.204 1.00 63.88 182 GLY A O 1
ATOM 1502 N N . GLY A 1 183 ? -9.405 -8.488 25.064 1.00 62.31 183 GLY A N 1
ATOM 1503 C CA . GLY A 1 183 ? -9.114 -9.746 25.772 1.00 62.31 183 GLY A CA 1
ATOM 1504 C C . GLY A 1 183 ? -7.621 -10.110 25.757 1.00 62.31 183 GLY A C 1
ATOM 1505 O O . GLY A 1 183 ? -6.846 -9.506 25.025 1.00 62.31 183 GLY A O 1
ATOM 1506 N N . GLU A 1 184 ? -7.202 -11.104 26.553 1.00 58.28 184 GLU A N 1
ATOM 1507 C CA . GLU A 1 184 ? -5.778 -11.487 26.712 1.00 58.28 184 GLU A CA 1
ATOM 1508 C C . GLU A 1 184 ? -5.091 -11.961 25.413 1.00 58.28 184 GLU A C 1
ATOM 1510 O O . GLU A 1 184 ? -3.866 -12.009 25.352 1.00 58.28 184 GLU A O 1
ATOM 1515 N N . LYS A 1 185 ? -5.868 -12.319 24.379 1.00 66.00 185 LYS A N 1
ATOM 1516 C CA . LYS A 1 185 ? -5.384 -12.785 23.063 1.00 66.00 185 LYS A CA 1
ATOM 1517 C C . LYS A 1 185 ? -5.981 -12.018 21.874 1.00 66.00 185 LYS A C 1
ATOM 1519 O O . LYS A 1 185 ? -5.867 -12.482 20.743 1.00 66.00 185 LYS A O 1
ATOM 1524 N N . GLY A 1 186 ? -6.686 -10.916 22.128 1.00 68.00 186 GLY A N 1
ATOM 1525 C CA . GLY A 1 186 ? -7.320 -10.122 21.075 1.00 68.00 186 GLY A CA 1
ATOM 1526 C C . GLY A 1 186 ? -6.369 -9.082 20.492 1.00 68.00 186 GLY A C 1
ATOM 1527 O O . GLY A 1 186 ? -5.444 -8.646 21.174 1.00 68.00 186 GLY A O 1
ATOM 1528 N N . TYR A 1 187 ? -6.627 -8.648 19.257 1.00 72.50 187 TYR A N 1
ATOM 1529 C CA . TYR A 1 187 ? -5.830 -7.602 18.607 1.00 72.50 187 TYR A CA 1
ATOM 1530 C C . TYR A 1 187 ? -5.848 -6.305 19.416 1.00 72.50 187 TYR A C 1
ATOM 1532 O O . TYR A 1 187 ? -6.926 -5.811 19.791 1.00 72.50 187 TYR A O 1
ATOM 1540 N N . ASN A 1 188 ? -4.666 -5.732 19.639 1.00 81.38 188 ASN A N 1
ATOM 1541 C CA . ASN A 1 188 ? -4.547 -4.382 20.173 1.00 81.38 188 ASN A CA 1
ATOM 1542 C C . ASN A 1 188 ? -4.848 -3.335 19.075 1.00 81.38 188 ASN A C 1
ATOM 1544 O O . ASN A 1 188 ? -4.996 -3.665 17.898 1.00 81.38 188 ASN A O 1
ATOM 1548 N N . ASN A 1 189 ? -4.991 -2.059 19.449 1.00 81.44 189 ASN A N 1
ATOM 1549 C CA . ASN A 1 189 ? -5.360 -1.009 18.489 1.00 81.44 189 ASN A CA 1
ATOM 1550 C C . ASN A 1 189 ? -4.299 -0.776 17.405 1.00 81.44 189 ASN A C 1
ATOM 1552 O O . ASN A 1 189 ? -4.652 -0.441 16.278 1.00 81.44 189 ASN A O 1
ATOM 1556 N N . GLU A 1 190 ? -3.020 -0.947 17.736 1.00 82.94 190 GLU A N 1
ATOM 1557 C CA . GLU A 1 190 ? -1.926 -0.801 16.780 1.00 82.94 190 GLU A CA 1
ATOM 1558 C C . GLU A 1 190 ? -1.952 -1.940 15.759 1.00 82.94 190 GLU A C 1
ATOM 1560 O O . GLU A 1 190 ? -2.034 -1.665 14.568 1.00 82.94 190 GLU A O 1
ATOM 1565 N N . GLU A 1 191 ? -2.025 -3.193 16.206 1.00 81.12 191 GLU A N 1
ATOM 1566 C CA . GLU A 1 191 ? -2.131 -4.364 15.326 1.00 81.12 191 GLU A CA 1
ATOM 1567 C C . GLU A 1 191 ? -3.381 -4.294 14.440 1.00 81.12 191 GLU A C 1
ATOM 1569 O O . GLU A 1 191 ? -3.323 -4.556 13.241 1.00 81.12 191 GLU A O 1
ATOM 1574 N N . LEU A 1 192 ? -4.520 -3.877 15.002 1.00 82.44 192 LEU A N 1
ATOM 1575 C CA . LEU A 1 192 ? -5.751 -3.703 14.236 1.00 82.44 192 LEU A CA 1
ATOM 1576 C C . LEU A 1 192 ? -5.588 -2.643 13.136 1.00 82.44 192 LEU A C 1
ATOM 1578 O O . LEU A 1 192 ? -6.011 -2.865 12.002 1.00 82.44 192 LEU A O 1
ATOM 1582 N N . ARG A 1 193 ? -4.961 -1.501 13.447 1.00 85.94 193 ARG A N 1
ATOM 1583 C CA . ARG A 1 193 ? -4.652 -0.459 12.457 1.00 85.94 193 ARG A CA 1
ATOM 1584 C C . ARG A 1 193 ? -3.714 -0.980 11.373 1.00 85.94 193 ARG A C 1
ATOM 1586 O O . ARG A 1 193 ? -3.942 -0.705 10.196 1.00 85.94 193 ARG A O 1
ATOM 1593 N N . GLU A 1 194 ? -2.677 -1.708 11.761 1.00 83.50 194 GLU A N 1
ATOM 1594 C CA . GLU A 1 194 ? -1.677 -2.285 10.862 1.00 83.50 194 GLU A CA 1
ATOM 1595 C C . GLU A 1 194 ? -2.299 -3.247 9.837 1.00 83.50 194 GLU A C 1
ATOM 1597 O O . GLU A 1 194 ? -2.056 -3.115 8.632 1.00 83.50 194 GLU A O 1
ATOM 1602 N N . GLU A 1 195 ? -3.176 -4.149 10.284 1.00 79.00 195 GLU A N 1
ATOM 1603 C CA . GLU A 1 195 ? -3.903 -5.083 9.414 1.00 79.00 195 GLU A CA 1
ATOM 1604 C C . GLU A 1 195 ? -4.849 -4.354 8.449 1.00 79.00 195 GLU A C 1
ATOM 1606 O O . GLU A 1 195 ? -4.860 -4.608 7.239 1.00 79.00 195 GLU A O 1
ATOM 1611 N N . VAL A 1 196 ? -5.614 -3.384 8.963 1.00 79.88 196 VAL A N 1
ATOM 1612 C CA . VAL A 1 196 ? -6.535 -2.583 8.143 1.00 79.88 196 VAL A CA 1
ATOM 1613 C C . VAL A 1 196 ? -5.776 -1.803 7.079 1.00 79.88 196 VAL A C 1
ATOM 1615 O O . VAL A 1 196 ? -6.156 -1.810 5.906 1.00 79.88 196 VAL A O 1
ATOM 1618 N N . LEU A 1 197 ? -4.682 -1.146 7.456 1.00 82.25 197 LEU A N 1
ATOM 1619 C CA . LEU A 1 197 ? -3.898 -0.345 6.528 1.00 82.25 197 LEU A CA 1
ATOM 1620 C C . LEU A 1 197 ? -3.258 -1.206 5.434 1.00 82.25 197 LEU A C 1
ATOM 1622 O O . LEU A 1 197 ? -3.291 -0.826 4.261 1.00 82.25 197 LEU A O 1
ATOM 1626 N N . THR A 1 198 ? -2.741 -2.381 5.800 1.00 80.19 198 THR A N 1
ATOM 1627 C CA . THR A 1 198 ? -2.187 -3.362 4.855 1.00 80.19 198 THR A CA 1
ATOM 1628 C C . THR A 1 198 ? -3.205 -3.731 3.783 1.00 80.19 198 THR A C 1
ATOM 1630 O O . THR A 1 198 ? -2.907 -3.656 2.588 1.00 80.19 198 THR A O 1
ATOM 1633 N N . LEU A 1 199 ? -4.431 -4.056 4.194 1.00 77.75 199 LEU A N 1
ATOM 1634 C CA . LEU A 1 199 ? -5.510 -4.433 3.285 1.00 77.75 199 LEU A CA 1
ATOM 1635 C C . LEU A 1 199 ? -5.942 -3.299 2.355 1.00 77.75 199 LEU A C 1
ATOM 1637 O O . LEU A 1 199 ? -6.154 -3.547 1.165 1.00 77.75 199 LEU A O 1
ATOM 1641 N N . VAL A 1 200 ? -6.060 -2.059 2.857 1.00 77.75 200 VAL A N 1
ATOM 1642 C CA . VAL A 1 200 ? -6.461 -0.917 2.011 1.00 77.75 200 VAL A CA 1
ATOM 1643 C C . VAL A 1 200 ? -5.417 -0.714 0.923 1.00 77.75 200 VAL A C 1
ATOM 1645 O O . VAL A 1 200 ? -5.768 -0.584 -0.252 1.00 77.75 200 VAL A O 1
ATOM 1648 N N . MET A 1 201 ? -4.141 -0.689 1.309 1.00 76.56 201 MET A N 1
ATOM 1649 C CA . MET A 1 201 ? -3.051 -0.438 0.373 1.00 76.56 201 MET A CA 1
ATOM 1650 C C . MET A 1 201 ? -2.932 -1.550 -0.665 1.00 76.56 201 MET A C 1
ATOM 1652 O O . MET A 1 201 ? -2.860 -1.261 -1.858 1.00 76.56 201 MET A O 1
ATOM 1656 N N . ALA A 1 202 ? -2.951 -2.813 -0.227 1.00 77.19 202 ALA A N 1
ATOM 1657 C CA . ALA A 1 202 ? -2.829 -3.955 -1.122 1.00 77.19 202 ALA A CA 1
ATOM 1658 C C . ALA A 1 202 ? -3.995 -4.022 -2.113 1.00 77.19 202 ALA A C 1
ATOM 1660 O O . ALA A 1 202 ? -3.768 -4.218 -3.303 1.00 77.19 202 ALA A O 1
ATOM 1661 N N . GLY A 1 203 ? -5.230 -3.823 -1.643 1.00 73.56 203 GLY A N 1
ATOM 1662 C CA . GLY A 1 203 ? -6.431 -3.990 -2.458 1.00 73.56 203 GLY A CA 1
ATOM 1663 C C . GLY A 1 203 ? -6.729 -2.836 -3.417 1.00 73.56 203 GLY A C 1
ATOM 1664 O O . GLY A 1 203 ? -7.364 -3.068 -4.444 1.00 73.56 203 GLY A O 1
ATOM 1665 N N . THR A 1 204 ? -6.294 -1.607 -3.121 1.00 74.88 204 THR A N 1
ATOM 1666 C CA . THR A 1 204 ? -6.712 -0.426 -3.902 1.00 74.88 204 THR A CA 1
ATOM 1667 C C . THR A 1 204 ? -5.959 -0.312 -5.226 1.00 74.88 204 THR A C 1
ATOM 1669 O O . THR A 1 204 ? -6.567 -0.390 -6.296 1.00 74.88 204 THR A O 1
ATOM 1672 N N . ASP A 1 205 ? -4.637 -0.149 -5.176 1.00 74.62 205 ASP A N 1
ATOM 1673 C CA . ASP A 1 205 ? -3.860 0.184 -6.374 1.00 74.62 205 ASP A CA 1
ATOM 1674 C C . ASP A 1 205 ? -3.687 -1.025 -7.302 1.00 74.62 205 ASP A C 1
ATOM 1676 O O . ASP A 1 205 ? -3.767 -0.887 -8.524 1.00 74.62 205 ASP A O 1
ATOM 1680 N N . THR A 1 206 ? -3.520 -2.229 -6.744 1.00 79.75 206 THR A N 1
ATOM 1681 C CA . THR A 1 206 ? -3.347 -3.456 -7.540 1.00 79.75 206 THR A CA 1
ATOM 1682 C C . THR A 1 206 ? -4.606 -3.792 -8.334 1.00 79.75 206 THR A C 1
ATOM 1684 O O . THR A 1 206 ? -4.524 -4.006 -9.543 1.00 79.75 206 THR A O 1
ATOM 1687 N N . SER A 1 207 ? -5.779 -3.748 -7.694 1.00 79.75 207 SER A N 1
ATOM 1688 C CA . SER A 1 207 ? -7.065 -3.995 -8.351 1.00 79.75 207 SER A CA 1
ATOM 1689 C C . SER A 1 207 ? -7.361 -2.933 -9.406 1.00 79.75 207 SER A C 1
ATOM 1691 O O . SER A 1 207 ? -7.831 -3.267 -10.491 1.00 79.75 207 SER A O 1
ATOM 1693 N N . ALA A 1 208 ? -7.041 -1.661 -9.138 1.00 78.12 208 ALA A N 1
ATOM 1694 C CA . ALA A 1 208 ? -7.209 -0.589 -10.117 1.00 78.12 208 ALA A CA 1
ATOM 1695 C C . ALA A 1 208 ? -6.342 -0.816 -11.369 1.00 78.12 208 ALA A C 1
ATOM 1697 O O . ALA A 1 208 ? -6.829 -0.683 -12.495 1.00 78.12 208 ALA A O 1
ATOM 1698 N N . VAL A 1 209 ? -5.077 -1.209 -11.188 1.00 80.81 209 VAL A N 1
ATOM 1699 C CA . VAL A 1 209 ? -4.167 -1.555 -12.292 1.00 80.81 209 VAL A CA 1
ATOM 1700 C C . VAL A 1 209 ? -4.635 -2.811 -13.026 1.00 80.81 209 VAL A C 1
ATOM 1702 O O . VAL A 1 209 ? -4.590 -2.840 -14.257 1.00 80.81 209 VAL A O 1
ATOM 1705 N N . ALA A 1 210 ? -5.106 -3.830 -12.306 1.00 83.00 210 ALA A N 1
ATOM 1706 C CA . ALA A 1 210 ? -5.640 -5.053 -12.894 1.00 83.00 210 ALA A CA 1
ATOM 1707 C C . ALA A 1 210 ? -6.854 -4.745 -13.777 1.00 83.00 210 ALA A C 1
ATOM 1709 O O . ALA A 1 210 ? -6.826 -5.048 -14.965 1.00 83.00 210 ALA A O 1
ATOM 1710 N N . VAL A 1 211 ? -7.864 -4.045 -13.249 1.00 86.94 211 VAL A N 1
ATOM 1711 C CA . VAL A 1 211 ? -9.058 -3.637 -14.008 1.00 86.94 211 VAL A CA 1
ATOM 1712 C C . VAL A 1 211 ? -8.679 -2.761 -15.202 1.00 86.94 211 VAL A C 1
ATOM 1714 O O . VAL A 1 211 ? -9.154 -3.000 -16.311 1.00 86.94 211 VAL A O 1
ATOM 1717 N N . GLY A 1 212 ? -7.787 -1.784 -15.017 1.00 86.31 212 GLY A N 1
ATOM 1718 C CA . GLY A 1 212 ? -7.328 -0.917 -16.103 1.00 86.31 212 GLY A CA 1
ATOM 1719 C C . GLY A 1 212 ? -6.641 -1.691 -17.233 1.00 86.31 212 GLY A C 1
ATOM 1720 O O . GLY A 1 212 ? -6.924 -1.453 -18.409 1.00 86.31 212 GLY A O 1
ATOM 1721 N N . ASN A 1 213 ? -5.777 -2.651 -16.895 1.00 85.81 213 ASN A N 1
ATOM 1722 C CA . ASN A 1 213 ? -5.128 -3.512 -17.883 1.00 85.81 213 ASN A CA 1
ATOM 1723 C C . ASN A 1 213 ? -6.111 -4.484 -18.534 1.00 85.81 213 ASN A C 1
ATOM 1725 O O . ASN A 1 213 ? -6.046 -4.665 -19.747 1.00 85.81 213 ASN A O 1
ATOM 1729 N N . THR A 1 214 ? -7.044 -5.056 -17.775 1.00 91.75 214 THR A N 1
ATOM 1730 C CA . THR A 1 214 ? -8.101 -5.918 -18.310 1.00 91.75 214 THR A CA 1
ATOM 1731 C C . THR A 1 214 ? -8.933 -5.167 -19.341 1.00 91.75 214 THR A C 1
ATOM 1733 O O . THR A 1 214 ? -9.031 -5.616 -20.478 1.00 91.75 214 THR A O 1
ATOM 1736 N N . LEU A 1 215 ? -9.446 -3.978 -19.012 1.00 92.31 215 LEU A N 1
ATOM 1737 C CA . LEU A 1 215 ? -10.221 -3.155 -19.948 1.00 92.31 215 LEU A CA 1
ATOM 1738 C C . LEU A 1 215 ? -9.409 -2.778 -21.193 1.00 92.31 215 LEU A C 1
ATOM 1740 O O . LEU A 1 215 ? -9.917 -2.832 -22.311 1.00 92.31 215 LEU A O 1
ATOM 1744 N N . LYS A 1 216 ? -8.125 -2.444 -21.017 1.00 91.31 216 LYS A N 1
ATOM 1745 C CA . LYS A 1 216 ? -7.210 -2.168 -22.131 1.00 91.31 216 LYS A CA 1
ATOM 1746 C C . LYS A 1 216 ? -7.027 -3.382 -23.046 1.00 91.31 216 LYS A C 1
ATOM 1748 O O . LYS A 1 216 ? -6.955 -3.213 -24.260 1.00 91.31 216 LYS A O 1
ATOM 1753 N N . LEU A 1 217 ? -6.904 -4.582 -22.480 1.00 92.50 217 LEU A N 1
ATOM 1754 C CA . LEU A 1 217 ? -6.748 -5.820 -23.244 1.00 92.50 217 LEU A CA 1
ATOM 1755 C C . LEU A 1 217 ? -8.046 -6.194 -23.960 1.00 92.50 217 LEU A C 1
ATOM 1757 O O . LEU A 1 217 ? -7.990 -6.508 -25.143 1.00 92.50 217 LEU A O 1
ATOM 1761 N N . LEU A 1 218 ? -9.198 -6.071 -23.299 1.00 94.19 218 LEU A N 1
ATOM 1762 C CA . LEU A 1 218 ? -10.503 -6.295 -23.926 1.00 94.19 218 LEU A CA 1
ATOM 1763 C C . LEU A 1 218 ? -10.711 -5.356 -25.121 1.00 94.19 218 LEU A C 1
ATOM 1765 O O . LEU A 1 218 ? -11.023 -5.822 -26.207 1.00 94.19 218 LEU A O 1
ATOM 1769 N N . GLY A 1 219 ? -10.399 -4.063 -24.976 1.00 92.94 219 GLY A N 1
ATOM 1770 C CA . GLY A 1 219 ? -10.482 -3.111 -26.089 1.00 92.94 219 GLY A CA 1
ATOM 1771 C C . GLY A 1 219 ? -9.498 -3.376 -27.240 1.00 92.94 219 GLY A C 1
ATOM 1772 O O . GLY A 1 219 ? -9.676 -2.838 -28.330 1.00 92.94 219 GLY A O 1
ATOM 1773 N N . LYS A 1 220 ? -8.453 -4.186 -27.019 1.00 95.38 220 LYS A N 1
ATOM 1774 C CA . LYS A 1 220 ? -7.490 -4.591 -28.056 1.00 95.38 220 LYS A CA 1
ATOM 1775 C C . LYS A 1 220 ? -7.904 -5.879 -28.779 1.00 95.38 220 LYS A C 1
ATOM 1777 O O . LYS A 1 220 ? -7.497 -6.058 -29.925 1.00 95.38 220 LYS A O 1
ATOM 1782 N N . TYR A 1 221 ? -8.673 -6.750 -28.128 1.00 95.31 221 TYR A N 1
ATOM 1783 C CA . TYR A 1 221 ? -9.048 -8.080 -28.621 1.00 95.31 221 TYR A CA 1
ATOM 1784 C C . TYR A 1 221 ? -10.580 -8.239 -28.620 1.00 95.31 221 TYR A C 1
ATOM 1786 O O . TYR A 1 221 ? -11.133 -8.829 -27.682 1.00 95.31 221 TYR A O 1
ATOM 1794 N N . PRO A 1 222 ? -11.282 -7.709 -29.643 1.00 94.06 222 PRO A N 1
ATOM 1795 C CA . PRO A 1 222 ? -12.745 -7.723 -29.718 1.00 94.06 222 PRO A CA 1
ATOM 1796 C C . PRO A 1 222 ? -13.349 -9.125 -29.605 1.00 94.06 222 PRO A C 1
ATOM 1798 O O . PRO A 1 222 ? -14.371 -9.312 -28.961 1.00 94.06 222 PRO A O 1
ATOM 1801 N N . GLU A 1 223 ? -12.678 -10.141 -30.144 1.00 96.31 223 GLU A N 1
ATOM 1802 C CA . GLU A 1 223 ? -13.109 -11.536 -30.075 1.00 96.31 223 GLU A CA 1
ATOM 1803 C C . GLU A 1 223 ? -13.114 -12.107 -28.650 1.00 96.31 223 GLU A C 1
ATOM 1805 O O . GLU A 1 223 ? -13.890 -13.012 -28.344 1.00 96.31 223 GLU A O 1
ATOM 1810 N N . ILE A 1 224 ? -12.238 -11.604 -27.772 1.00 94.50 224 ILE A N 1
ATOM 1811 C CA . ILE A 1 224 ? -12.226 -11.959 -26.347 1.00 94.50 224 ILE A CA 1
ATOM 1812 C C . ILE A 1 224 ? -13.286 -11.134 -25.617 1.00 94.50 224 ILE A C 1
ATOM 1814 O O . ILE A 1 224 ? -14.005 -11.671 -24.778 1.00 94.50 224 ILE A O 1
ATOM 1818 N N . GLN A 1 225 ? -13.420 -9.853 -25.962 1.00 95.69 225 GLN A N 1
ATOM 1819 C CA . GLN A 1 225 ? -14.456 -8.981 -25.415 1.00 95.69 225 GLN A CA 1
ATOM 1820 C C . GLN A 1 225 ? -15.869 -9.519 -25.680 1.00 95.69 225 GLN A C 1
ATOM 1822 O O . GLN A 1 225 ? -16.675 -9.546 -24.755 1.00 95.69 225 GLN A O 1
ATOM 1827 N N . ASP A 1 226 ? -16.152 -9.995 -26.893 1.00 96.00 226 ASP A N 1
ATOM 1828 C CA . ASP A 1 226 ? -17.457 -10.549 -27.269 1.00 96.00 226 ASP A CA 1
ATOM 1829 C C . ASP A 1 226 ? -17.789 -11.820 -26.484 1.00 96.00 226 ASP A C 1
ATOM 1831 O O . ASP A 1 226 ? -18.936 -12.023 -26.098 1.00 96.00 226 ASP A O 1
ATOM 1835 N N . LYS A 1 227 ? -16.787 -12.659 -26.194 1.00 95.44 227 LYS A N 1
ATOM 1836 C CA . LYS A 1 227 ? -16.972 -13.840 -25.339 1.00 95.44 227 LYS A CA 1
ATOM 1837 C C . LYS A 1 227 ? -17.333 -13.444 -23.913 1.00 95.44 227 LYS A C 1
ATOM 1839 O O . LYS A 1 227 ? -18.311 -13.955 -23.392 1.00 95.44 227 LYS A O 1
ATOM 1844 N N . VAL A 1 228 ? -16.591 -12.503 -23.322 1.00 93.25 228 VAL A N 1
ATOM 1845 C CA . VAL A 1 228 ? -16.872 -11.986 -21.969 1.00 93.25 228 VAL A CA 1
ATOM 1846 C C . VAL A 1 228 ? -18.236 -11.290 -21.905 1.00 93.25 228 VAL A C 1
ATOM 1848 O O . VAL A 1 228 ? -18.892 -11.325 -20.875 1.00 93.25 228 VAL A O 1
ATOM 1851 N N . TYR A 1 229 ? -18.685 -10.661 -22.995 1.00 93.19 229 TYR A N 1
ATOM 1852 C CA . TYR A 1 229 ? -20.014 -10.049 -23.072 1.00 93.19 229 TYR A CA 1
ATOM 1853 C C . TYR A 1 229 ? -21.157 -11.077 -23.144 1.00 93.19 229 TYR A C 1
ATOM 1855 O O . TYR A 1 229 ? -22.283 -10.760 -22.766 1.00 93.19 229 TYR A O 1
ATOM 1863 N N . GLN A 1 230 ? -20.888 -12.277 -23.666 1.00 94.50 230 GLN A N 1
ATOM 1864 C CA . GLN A 1 230 ? -21.872 -13.356 -23.806 1.00 94.50 230 GLN A CA 1
ATOM 1865 C C . GLN A 1 230 ? -21.958 -14.289 -22.585 1.00 94.50 230 GLN A C 1
ATOM 1867 O O . GLN A 1 230 ? -22.890 -15.093 -22.538 1.00 94.50 230 GLN A O 1
ATOM 1872 N N . GLU A 1 231 ? -21.007 -14.213 -21.647 1.00 88.31 231 GLU A N 1
ATOM 1873 C CA . GLU A 1 231 ? -21.049 -14.914 -20.348 1.00 88.31 231 GLU A CA 1
ATOM 1874 C C . GLU A 1 231 ? -22.100 -14.320 -19.397 1.00 88.31 231 GLU A C 1
ATOM 1876 O O . GLU A 1 231 ? -22.779 -15.129 -18.720 1.00 88.31 231 GLU A O 1
#